Protein AF-A0A534BWV6-F1 (afdb_monomer_lite)

pLDDT: mean 85.43, std 15.62, range [27.47, 97.81]

Sequence (241 aa):
MRKRNANTQWVAGQLARIAGCRPREVGYAGLKDRRAIAVQWFSVPQPRAPVAWSAVREADFEVLEAHPHTRKLPRGALAGNRFTVRLGTRRGEGARLAADLEARLADVARRGVPNYFGPQRFGLDGANLARASEGLRRLGPRERGFVLSAARSALFNAVLAARVGEGSWEHLEPGDLAILDGRGSFFPVDRAVDETLSDRCRRLEVHPTGPMWGKGTPATGQCSSAFTSRAAALRPRCCGS

Secondary structure (DSSP, 8-state):
-EEES--HHHHHHHHHHHHTS-GGG-B-S----SSSEEE---B-PPPSS---GGG-B-SSEE-------SS---TT--S-----------TT-HHHHHHHHHHHHHHHHHH----PPPGGGG-GGGHHHHGGGG-GGGS-HHHHHHHHHHHHHHHHHHHHHHHHHHT-TTS--TT-EEEETTT--EEE--S---HHHHHHHHTTSEEE------SS--SSSS--HHHHHHHHHT--TT---

Radius of gyration: 22.35 Å; chains: 1; bounding box: 50×38×59 Å

Structure (mmCIF, N/CA/C/O backbone):
data_AF-A0A534BWV6-F1
#
_entry.id   AF-A0A534BWV6-F1
#
loop_
_atom_site.group_PDB
_atom_site.id
_atom_site.type_symbol
_atom_site.label_atom_id
_atom_site.label_alt_id
_atom_site.label_comp_id
_atom_site.label_asym_id
_atom_site.label_entity_id
_atom_site.label_seq_id
_atom_site.pdbx_PDB_ins_code
_atom_site.Cartn_x
_atom_site.Cartn_y
_atom_site.Cartn_z
_atom_site.occupancy
_atom_site.B_iso_or_equiv
_atom_site.auth_seq_id
_atom_site.auth_comp_id
_atom_site.auth_asym_id
_atom_site.auth_atom_id
_atom_site.pdbx_PDB_model_num
ATOM 1 N N . MET A 1 1 ? 3.213 2.542 -17.344 1.00 94.56 1 MET A N 1
ATOM 2 C CA . MET A 1 1 ? 3.548 1.218 -17.933 1.00 94.56 1 MET A CA 1
ATOM 3 C C . MET A 1 1 ? 2.589 0.153 -17.407 1.00 94.56 1 MET A C 1
ATOM 5 O O . MET A 1 1 ? 2.299 0.170 -16.214 1.00 94.56 1 MET A O 1
ATOM 9 N N . ARG A 1 2 ? 2.110 -0.767 -18.252 1.00 97.44 2 ARG A N 1
ATOM 10 C CA . ARG A 1 2 ? 1.275 -1.919 -17.867 1.00 97.44 2 ARG A CA 1
ATOM 11 C C . ARG A 1 2 ? 2.097 -3.204 -17.953 1.00 97.44 2 ARG A C 1
ATOM 13 O O . ARG A 1 2 ? 2.823 -3.393 -18.917 1.00 97.44 2 ARG A O 1
ATOM 20 N N . LYS A 1 3 ? 1.971 -4.090 -16.966 1.00 96.94 3 LYS A N 1
ATOM 21 C CA . LYS A 1 3 ? 2.532 -5.449 -16.992 1.00 96.94 3 LYS A CA 1
ATOM 22 C C . LYS A 1 3 ? 1.451 -6.497 -16.741 1.00 96.94 3 LYS A C 1
ATOM 24 O O . LYS A 1 3 ? 0.498 -6.231 -16.005 1.00 96.94 3 LYS A O 1
ATOM 29 N N . ARG A 1 4 ? 1.650 -7.699 -17.272 1.00 96.31 4 ARG A N 1
ATOM 30 C CA . ARG A 1 4 ? 0.823 -8.892 -17.064 1.00 96.31 4 ARG A CA 1
ATOM 31 C C . ARG A 1 4 ? 1.743 -10.067 -16.753 1.00 96.31 4 ARG A C 1
ATOM 33 O O . ARG A 1 4 ? 2.767 -10.211 -17.395 1.00 96.31 4 ARG A O 1
ATOM 40 N N . ASN A 1 5 ? 1.417 -10.872 -15.741 1.00 93.94 5 ASN A N 1
ATOM 41 C CA . ASN A 1 5 ? 2.150 -12.105 -15.392 1.00 93.94 5 ASN A CA 1
ATOM 42 C C . ASN A 1 5 ? 3.670 -11.964 -15.126 1.00 93.94 5 ASN A C 1
ATOM 44 O O . ASN A 1 5 ? 4.360 -12.964 -14.927 1.00 93.94 5 ASN A O 1
ATOM 48 N N . ALA A 1 6 ? 4.184 -10.737 -15.013 1.00 94.62 6 ALA A N 1
ATOM 49 C CA . ALA A 1 6 ? 5.603 -10.441 -14.851 1.00 94.62 6 ALA A CA 1
ATOM 50 C C . ALA A 1 6 ? 5.946 -9.851 -13.478 1.00 94.62 6 ALA A C 1
ATOM 52 O O . ALA A 1 6 ? 5.157 -9.133 -12.863 1.00 94.62 6 ALA A O 1
ATOM 53 N N . ASN A 1 7 ? 7.165 -10.105 -13.004 1.00 94.62 7 ASN A N 1
ATOM 54 C CA . ASN A 1 7 ? 7.703 -9.478 -11.796 1.00 94.62 7 ASN A CA 1
ATOM 55 C C . ASN A 1 7 ? 8.165 -8.041 -12.088 1.00 94.62 7 ASN A C 1
ATOM 57 O O . ASN A 1 7 ? 8.850 -7.807 -13.080 1.00 94.62 7 ASN A O 1
ATOM 61 N N . THR A 1 8 ? 7.893 -7.087 -11.189 1.00 95.00 8 THR A N 1
ATOM 62 C CA . THR A 1 8 ? 8.325 -5.681 -11.347 1.00 95.00 8 THR A CA 1
ATOM 63 C C . THR A 1 8 ? 9.838 -5.542 -11.561 1.00 95.00 8 THR A C 1
ATOM 65 O O . THR A 1 8 ? 10.275 -4.759 -12.398 1.00 95.00 8 THR A O 1
ATOM 68 N N . GLN A 1 9 ? 10.645 -6.323 -10.835 1.00 95.56 9 GLN A N 1
ATOM 69 C CA . GLN A 1 9 ? 12.106 -6.345 -10.986 1.00 95.56 9 GLN A CA 1
ATOM 70 C C . GLN A 1 9 ? 12.557 -6.838 -12.362 1.00 95.56 9 GLN A C 1
ATOM 72 O O . GLN A 1 9 ? 13.502 -6.295 -12.925 1.00 95.56 9 GLN A O 1
ATOM 77 N N . TRP A 1 10 ? 11.877 -7.851 -12.901 1.00 96.31 10 TRP A N 1
ATOM 78 C CA . TRP A 1 10 ? 12.189 -8.374 -14.225 1.00 96.31 10 TRP A CA 1
ATOM 79 C C . TRP A 1 10 ? 11.898 -7.323 -15.296 1.00 96.31 10 TRP A C 1
ATOM 81 O O . TRP A 1 10 ? 12.773 -7.051 -16.114 1.00 96.31 10 TRP A O 1
ATOM 91 N N . VAL A 1 11 ? 10.739 -6.652 -15.221 1.00 96.88 11 VAL A N 1
ATOM 92 C CA . VAL A 1 11 ? 10.399 -5.569 -16.159 1.00 96.88 11 VAL A CA 1
ATOM 93 C C . VAL A 1 11 ? 11.396 -4.411 -16.056 1.00 96.88 11 VAL A C 1
ATOM 95 O O . VAL A 1 11 ? 11.849 -3.908 -17.078 1.00 96.88 11 VAL A O 1
ATOM 98 N N . ALA A 1 12 ? 11.830 -4.042 -14.844 1.00 97.25 12 ALA A N 1
ATOM 99 C CA . ALA A 1 12 ? 12.886 -3.041 -14.665 1.00 97.25 12 ALA A CA 1
ATOM 100 C C . ALA A 1 12 ? 14.186 -3.423 -15.398 1.00 97.25 12 ALA A C 1
ATOM 102 O O . ALA A 1 12 ? 14.835 -2.561 -15.981 1.00 97.25 12 ALA A O 1
ATOM 103 N N . GLY A 1 13 ? 14.552 -4.709 -15.400 1.00 97.31 13 GLY A N 1
ATOM 104 C CA . GLY A 1 13 ? 15.695 -5.217 -16.160 1.00 97.31 13 GLY A CA 1
ATOM 105 C C . GLY A 1 13 ? 15.511 -5.123 -17.678 1.00 97.31 13 GLY A C 1
ATOM 106 O O . GLY A 1 13 ? 16.467 -4.802 -18.378 1.00 97.31 13 GLY A O 1
ATOM 107 N N . GLN A 1 14 ? 14.293 -5.344 -18.187 1.00 97.19 14 GLN A N 1
ATOM 108 C CA . GLN A 1 14 ? 13.985 -5.168 -19.613 1.00 97.19 14 GLN A CA 1
ATOM 109 C C . GLN A 1 14 ? 14.119 -3.697 -20.029 1.00 97.19 14 GLN A C 1
ATOM 111 O O . GLN A 1 14 ? 14.823 -3.393 -20.987 1.00 97.19 14 GLN A O 1
ATOM 116 N N . LEU A 1 15 ? 13.529 -2.779 -19.254 1.00 96.75 15 LEU A N 1
ATOM 117 C CA . LEU A 1 15 ? 13.639 -1.335 -19.493 1.00 96.75 15 LEU A CA 1
ATOM 118 C C . LEU A 1 15 ? 15.092 -0.852 -19.436 1.00 96.75 15 LEU A C 1
ATOM 120 O O . LEU A 1 15 ? 15.502 -0.036 -20.256 1.00 96.75 15 LEU A O 1
ATOM 124 N N . ALA A 1 16 ? 15.879 -1.379 -18.494 1.00 97.12 16 ALA A N 1
ATOM 125 C CA . ALA A 1 16 ? 17.297 -1.060 -18.384 1.00 97.12 16 ALA A CA 1
ATOM 126 C C . ALA A 1 16 ? 18.076 -1.483 -19.636 1.00 97.12 16 ALA A C 1
ATOM 128 O O . ALA A 1 16 ? 18.910 -0.723 -20.120 1.00 97.12 16 ALA A O 1
ATOM 129 N N . ARG A 1 17 ? 17.765 -2.661 -20.197 1.00 96.12 17 ARG A N 1
ATOM 130 C CA . ARG A 1 17 ? 18.376 -3.133 -21.445 1.00 96.12 17 ARG A CA 1
ATOM 131 C C . ARG A 1 17 ? 18.030 -2.227 -22.623 1.00 96.12 17 ARG A C 1
ATOM 133 O O . ARG A 1 17 ? 18.937 -1.835 -23.343 1.00 96.12 17 ARG A O 1
ATOM 140 N N . ILE A 1 18 ? 16.754 -1.863 -22.774 1.00 95.44 18 ILE A N 1
ATOM 141 C CA . ILE A 1 18 ? 16.288 -0.953 -23.835 1.00 95.44 18 ILE A CA 1
ATOM 142 C C . ILE A 1 18 ? 16.997 0.406 -23.734 1.00 95.44 18 ILE A C 1
ATOM 144 O O . ILE A 1 18 ? 17.420 0.963 -24.740 1.00 95.44 18 ILE A O 1
ATOM 148 N N . ALA A 1 19 ? 17.175 0.924 -22.517 1.00 95.25 19 ALA A N 1
ATOM 149 C CA . ALA A 1 19 ? 17.842 2.203 -22.275 1.00 95.25 19 ALA A CA 1
ATOM 150 C C . ALA A 1 19 ? 19.380 2.143 -22.273 1.00 95.25 19 ALA A C 1
ATOM 152 O O . ALA A 1 19 ? 20.023 3.189 -22.172 1.00 95.25 19 ALA A O 1
ATOM 153 N N . GLY A 1 20 ? 19.982 0.951 -22.325 1.00 95.88 20 GLY A N 1
ATOM 154 C CA . GLY A 1 20 ? 21.430 0.778 -22.203 1.00 95.88 20 GLY A CA 1
ATOM 155 C C . GLY A 1 20 ? 21.998 1.181 -20.833 1.00 95.88 20 GLY A C 1
ATOM 156 O O . GLY A 1 20 ? 23.119 1.680 -20.760 1.00 95.88 20 GLY A O 1
ATOM 157 N N . CYS A 1 21 ? 21.242 0.997 -19.744 1.00 96.19 21 CYS A N 1
ATOM 158 C CA . CYS A 1 21 ? 21.660 1.335 -18.377 1.00 96.19 21 CYS A CA 1
ATOM 159 C C . CYS A 1 21 ? 21.633 0.121 -17.432 1.00 96.19 21 CYS A C 1
ATOM 161 O O . CYS A 1 21 ? 21.211 -0.981 -17.793 1.00 96.19 21 CYS A O 1
ATOM 163 N N . ARG A 1 22 ? 22.106 0.285 -16.189 1.00 96.56 22 ARG A N 1
ATOM 164 C CA . ARG A 1 22 ? 22.102 -0.799 -15.194 1.00 96.56 22 ARG A CA 1
ATOM 165 C C . ARG A 1 22 ? 20.710 -0.929 -14.556 1.00 96.56 22 ARG A C 1
ATOM 167 O O . ARG A 1 22 ? 20.114 0.085 -14.195 1.00 96.56 22 ARG A O 1
ATOM 174 N N . PRO A 1 23 ? 20.221 -2.147 -14.237 1.00 94.94 23 PRO A N 1
ATOM 175 C CA . PRO A 1 23 ? 18.900 -2.341 -13.614 1.00 94.94 23 PRO A CA 1
ATOM 176 C C . PRO A 1 23 ? 18.668 -1.555 -12.317 1.00 94.94 23 PRO A C 1
ATOM 178 O O . PRO A 1 23 ? 17.546 -1.166 -12.008 1.00 94.94 23 PRO A O 1
ATOM 181 N N . ARG A 1 24 ? 19.734 -1.291 -11.551 1.00 94.94 24 ARG A N 1
ATOM 182 C CA . ARG A 1 24 ? 19.671 -0.488 -10.319 1.00 94.94 24 ARG A CA 1
ATOM 183 C C . ARG A 1 24 ? 19.346 0.984 -10.566 1.00 94.94 24 ARG A C 1
ATOM 185 O O . ARG A 1 24 ? 18.944 1.667 -9.628 1.00 94.94 24 ARG A O 1
ATOM 192 N N . GLU A 1 25 ? 19.565 1.488 -11.776 1.00 96.62 25 GLU A N 1
ATOM 193 C CA . GLU A 1 25 ? 19.299 2.875 -12.164 1.00 96.62 25 GLU A CA 1
ATOM 194 C C . GLU A 1 25 ? 17.819 3.092 -12.485 1.00 96.62 25 GLU A C 1
ATOM 196 O O . GLU A 1 25 ? 17.312 4.193 -12.286 1.00 96.62 25 GLU A O 1
ATOM 201 N N . VAL A 1 26 ? 17.098 2.024 -12.837 1.00 97.81 26 VAL A N 1
ATOM 202 C CA . VAL A 1 26 ? 15.648 2.053 -13.022 1.00 97.81 26 VAL A CA 1
ATOM 203 C C . VAL A 1 26 ? 14.943 2.149 -11.664 1.00 97.81 26 VAL A C 1
ATOM 205 O O . VAL A 1 26 ? 15.031 1.257 -10.817 1.00 97.81 26 VAL A O 1
ATOM 208 N N . GLY A 1 27 ? 14.250 3.262 -11.433 1.00 97.44 27 GLY A N 1
ATOM 209 C CA . GLY A 1 27 ? 13.482 3.525 -10.212 1.00 97.44 27 GLY A CA 1
ATOM 210 C C . GLY A 1 27 ? 12.016 3.108 -10.333 1.00 97.44 27 GLY A C 1
ATOM 211 O O . GLY A 1 27 ? 11.436 3.186 -11.412 1.00 97.44 27 GLY A O 1
ATOM 212 N N . TYR A 1 28 ? 11.419 2.656 -9.228 1.0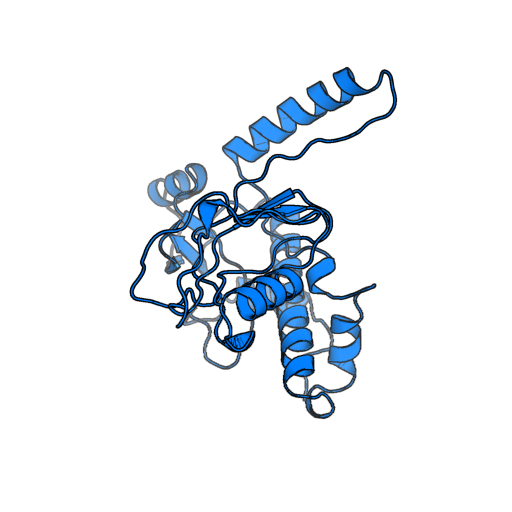0 97.19 28 TYR A N 1
ATOM 213 C CA . TYR A 1 28 ? 9.991 2.335 -9.120 1.00 97.19 28 TYR A CA 1
ATOM 214 C C . TYR A 1 28 ? 9.539 2.322 -7.655 1.00 97.19 28 TYR A C 1
ATOM 216 O O . TYR A 1 28 ? 10.236 1.796 -6.780 1.00 97.19 28 TYR A O 1
ATOM 224 N N . ALA A 1 29 ? 8.338 2.849 -7.401 1.00 95.00 29 ALA A N 1
ATOM 225 C CA . ALA A 1 29 ? 7.841 3.116 -6.051 1.00 95.00 29 ALA A CA 1
ATOM 226 C C . ALA A 1 29 ? 7.581 1.857 -5.213 1.00 95.00 29 ALA A C 1
ATOM 228 O O . ALA A 1 29 ? 7.816 1.844 -4.009 1.00 95.00 29 ALA A O 1
ATOM 229 N N . GLY A 1 30 ? 7.158 0.758 -5.833 1.00 91.00 30 GLY A N 1
ATOM 230 C CA . GLY A 1 30 ? 6.868 -0.478 -5.114 1.00 91.00 30 GLY A CA 1
ATOM 231 C C . GLY A 1 30 ? 6.817 -1.688 -6.028 1.00 91.00 30 GLY A C 1
ATOM 232 O O . GLY A 1 30 ? 6.786 -1.561 -7.254 1.00 91.00 30 GLY A O 1
ATOM 233 N N . LEU A 1 31 ? 6.821 -2.867 -5.414 1.00 91.62 31 LEU A N 1
ATOM 234 C CA . LEU A 1 31 ? 6.549 -4.115 -6.114 1.00 91.62 31 LEU A CA 1
ATOM 235 C C . LEU A 1 31 ? 5.049 -4.220 -6.417 1.00 91.62 31 LEU A C 1
ATOM 237 O O . LEU A 1 31 ? 4.216 -3.600 -5.753 1.00 91.62 31 LEU A O 1
ATOM 241 N N . LYS A 1 32 ? 4.727 -4.982 -7.456 1.00 92.81 32 LYS A N 1
ATOM 242 C CA . LYS A 1 32 ? 3.364 -5.324 -7.857 1.00 92.81 32 LYS A CA 1
ATOM 243 C C . LYS A 1 32 ? 3.284 -6.823 -8.085 1.00 92.81 32 LYS A C 1
ATOM 245 O O . LYS A 1 32 ? 4.262 -7.423 -8.540 1.00 92.81 32 LYS A O 1
ATOM 250 N N . ASP A 1 33 ? 2.121 -7.400 -7.814 1.00 90.25 33 ASP A N 1
ATOM 251 C CA . ASP A 1 33 ? 1.910 -8.843 -7.896 1.00 90.25 33 ASP A CA 1
ATOM 252 C C . ASP A 1 33 ? 2.241 -9.382 -9.274 1.00 90.25 33 ASP A C 1
ATOM 254 O O . ASP A 1 33 ? 1.852 -8.804 -10.291 1.00 90.25 33 ASP A O 1
ATOM 258 N N . ARG A 1 34 ? 2.964 -10.503 -9.318 1.00 91.38 34 ARG A N 1
ATOM 259 C CA . ARG A 1 34 ? 3.287 -11.177 -10.577 1.00 91.38 34 ARG A CA 1
ATOM 260 C C . ARG A 1 34 ? 2.009 -11.569 -11.312 1.00 91.38 34 ARG A C 1
ATOM 262 O O . ARG A 1 34 ? 1.853 -11.227 -12.476 1.00 91.38 34 ARG A O 1
ATOM 269 N N . ARG A 1 35 ? 1.097 -12.246 -10.610 1.00 92.31 35 ARG A N 1
ATOM 270 C CA . ARG A 1 35 ? -0.171 -12.781 -11.129 1.00 92.31 35 ARG A CA 1
ATOM 271 C C . ARG A 1 35 ? -1.281 -11.725 -11.102 1.00 92.31 35 ARG A C 1
ATOM 273 O O . ARG A 1 35 ? -2.295 -11.901 -10.441 1.00 92.31 35 ARG A O 1
ATOM 280 N N . ALA A 1 36 ? -1.055 -10.610 -11.786 1.00 93.31 36 ALA A N 1
ATOM 281 C CA . ALA A 1 36 ? -2.029 -9.536 -11.942 1.00 93.31 36 ALA A CA 1
ATOM 282 C C . ALA A 1 36 ? -1.735 -8.719 -13.205 1.00 93.31 36 ALA A C 1
ATOM 284 O O . ALA A 1 36 ? -0.608 -8.719 -13.717 1.00 93.31 36 ALA A O 1
ATOM 285 N N . ILE A 1 37 ? -2.741 -7.976 -13.668 1.00 96.12 37 ILE A N 1
ATOM 286 C CA . ILE A 1 37 ? -2.519 -6.830 -14.549 1.00 96.12 37 ILE A CA 1
ATOM 287 C C . ILE A 1 37 ? -2.216 -5.644 -13.640 1.00 96.12 37 ILE A C 1
ATOM 289 O O . ILE A 1 37 ? -3.057 -5.250 -12.837 1.00 96.12 37 ILE A O 1
ATOM 293 N N . ALA A 1 38 ? -1.014 -5.086 -13.746 1.00 96.44 38 ALA A N 1
ATOM 294 C CA . ALA A 1 38 ? -0.601 -3.958 -12.924 1.00 96.44 38 ALA A CA 1
ATOM 295 C C . ALA A 1 38 ? -0.151 -2.797 -13.803 1.00 96.44 38 ALA A C 1
ATOM 297 O O . ALA A 1 38 ? 0.680 -2.974 -14.695 1.00 96.44 38 ALA A O 1
ATOM 298 N N . VAL A 1 39 ? -0.669 -1.606 -13.513 1.00 97.12 39 VAL A N 1
ATOM 299 C CA . VAL A 1 39 ? -0.178 -0.351 -14.081 1.00 97.12 39 VAL A CA 1
ATOM 300 C C . VAL A 1 39 ? 0.668 0.343 -13.024 1.00 97.12 39 VAL A C 1
ATOM 302 O O . VAL A 1 39 ? 0.243 0.505 -11.882 1.00 97.12 39 VAL A O 1
ATOM 305 N N . GLN A 1 40 ? 1.896 0.702 -13.381 1.00 96.38 40 GLN A N 1
ATOM 306 C CA . GLN A 1 40 ? 2.788 1.432 -12.490 1.00 96.38 40 GLN A CA 1
ATOM 307 C C . GLN A 1 40 ? 3.767 2.313 -13.269 1.00 96.38 40 GLN A C 1
ATOM 309 O O . GLN A 1 40 ? 4.015 2.112 -14.465 1.00 96.38 40 GLN A O 1
ATOM 314 N N . TRP A 1 41 ? 4.353 3.263 -12.547 1.00 96.94 41 TRP A N 1
ATOM 315 C CA . TRP A 1 41 ? 5.438 4.105 -13.026 1.00 96.94 41 TRP A CA 1
ATOM 316 C C . TRP A 1 41 ? 6.799 3.441 -12.839 1.00 96.94 41 TRP A C 1
ATOM 318 O O . TRP A 1 41 ? 7.046 2.730 -11.856 1.00 96.94 41 TRP A O 1
ATOM 328 N N . PHE A 1 42 ? 7.676 3.727 -13.793 1.00 97.56 42 PHE A N 1
ATOM 329 C CA . PHE A 1 42 ? 9.109 3.503 -13.717 1.00 97.56 42 PHE A CA 1
ATOM 330 C C . PHE A 1 42 ? 9.799 4.805 -14.107 1.00 97.56 42 PHE A C 1
ATOM 332 O O . PHE A 1 42 ? 9.290 5.558 -14.931 1.00 97.56 42 PHE A O 1
ATOM 339 N N . SER A 1 43 ? 10.963 5.046 -13.523 1.00 97.75 43 SER A N 1
ATOM 340 C CA . SER A 1 43 ? 11.895 6.075 -13.983 1.00 97.75 43 SER A CA 1
ATOM 341 C C . SER A 1 43 ? 13.109 5.376 -14.566 1.00 97.75 43 SER A C 1
ATOM 343 O O . SER A 1 43 ? 13.612 4.431 -13.955 1.00 97.75 43 SER A O 1
ATOM 345 N N . VAL A 1 44 ? 13.566 5.827 -15.723 1.00 96.94 44 VAL A N 1
ATOM 346 C CA . VAL A 1 44 ? 14.736 5.295 -16.421 1.00 96.94 44 VAL A CA 1
ATOM 347 C C . VAL A 1 44 ? 15.645 6.489 -16.726 1.00 96.94 44 VAL A C 1
ATOM 349 O O . VAL A 1 44 ? 15.115 7.546 -17.072 1.00 96.94 44 VAL A O 1
ATOM 352 N N . PRO A 1 45 ? 16.976 6.379 -16.563 1.00 96.00 45 PRO A N 1
ATOM 353 C CA . PRO A 1 45 ? 17.893 7.425 -17.007 1.00 96.00 45 PRO A CA 1
ATOM 354 C C . PRO A 1 45 ? 17.687 7.754 -18.484 1.00 96.00 45 PRO A C 1
ATOM 356 O O . PRO A 1 45 ? 17.319 6.870 -19.260 1.00 96.00 45 PRO A O 1
ATOM 359 N N . GLN A 1 46 ? 17.961 9.001 -18.873 1.00 93.88 46 GLN A N 1
ATOM 360 C CA . GLN A 1 46 ? 17.901 9.394 -20.276 1.00 93.88 46 GLN A CA 1
ATOM 361 C C . GLN A 1 46 ? 18.876 8.531 -21.097 1.00 93.88 46 GLN A C 1
ATOM 363 O O . GLN A 1 46 ? 20.081 8.563 -20.827 1.00 93.88 46 GLN A O 1
ATOM 368 N N . PRO A 1 47 ? 18.378 7.735 -22.062 1.00 91.94 47 PRO A N 1
ATOM 369 C CA . PRO A 1 47 ? 19.234 6.883 -22.876 1.00 91.94 47 PRO A CA 1
ATOM 370 C C . PRO A 1 47 ? 20.173 7.716 -23.758 1.00 91.94 47 PRO A C 1
ATOM 372 O O . PRO A 1 47 ? 19.831 8.828 -24.161 1.00 91.94 47 PRO A O 1
ATOM 375 N N . ARG A 1 48 ? 21.347 7.166 -24.094 1.00 88.94 48 ARG A N 1
ATOM 376 C CA . ARG A 1 48 ? 22.297 7.822 -25.016 1.00 88.94 48 ARG A CA 1
ATOM 377 C C . ARG A 1 48 ? 21.786 7.855 -26.458 1.00 88.94 48 ARG A C 1
ATOM 379 O O . ARG A 1 48 ? 22.029 8.826 -27.161 1.00 88.94 48 ARG A O 1
ATOM 386 N N . ALA A 1 49 ? 21.097 6.797 -26.883 1.00 89.75 49 ALA A N 1
ATOM 387 C CA . ALA A 1 49 ? 20.427 6.720 -28.176 1.00 89.75 49 ALA A CA 1
ATOM 388 C C . ALA A 1 49 ? 18.921 6.979 -27.992 1.00 89.75 49 ALA A C 1
ATOM 390 O O . ALA A 1 49 ? 18.362 6.493 -27.007 1.00 89.75 49 ALA A O 1
ATOM 391 N N . PRO A 1 50 ? 18.245 7.704 -28.901 1.00 90.00 50 PRO A N 1
ATOM 392 C CA . PRO A 1 50 ? 16.806 7.930 -28.801 1.00 90.00 50 PRO A CA 1
ATOM 393 C C . PRO A 1 50 ? 16.018 6.616 -28.707 1.00 90.00 50 PRO A C 1
ATOM 395 O O . PRO A 1 50 ? 16.199 5.711 -29.517 1.00 90.00 50 PRO A O 1
ATOM 398 N N . VAL A 1 51 ? 15.117 6.529 -27.726 1.00 93.19 51 VAL A N 1
ATOM 399 C CA . VAL A 1 51 ? 14.191 5.401 -27.557 1.00 93.19 51 VAL A CA 1
ATOM 400 C C . VAL A 1 51 ? 12.770 5.916 -27.736 1.00 93.19 51 VAL A C 1
ATOM 402 O O . VAL A 1 51 ? 12.318 6.781 -26.985 1.00 93.19 51 VAL A O 1
ATOM 405 N N . ALA A 1 52 ? 12.042 5.352 -28.698 1.00 94.12 52 ALA A N 1
ATOM 406 C CA . ALA A 1 52 ? 10.618 5.608 -28.875 1.00 94.12 52 ALA A CA 1
ATOM 407 C C . ALA A 1 52 ? 9.809 4.849 -27.808 1.00 94.12 52 ALA A C 1
ATOM 409 O O . ALA A 1 52 ? 9.235 3.796 -28.072 1.00 94.12 52 ALA A O 1
ATOM 410 N N . TRP A 1 53 ? 9.786 5.366 -26.574 1.00 94.81 53 TRP A N 1
ATOM 411 C CA . TRP A 1 53 ? 9.150 4.693 -25.433 1.00 94.81 53 TRP A CA 1
ATOM 412 C C . TRP A 1 53 ? 7.684 4.330 -25.679 1.00 94.81 53 TRP A C 1
ATOM 414 O O . TRP A 1 53 ? 7.263 3.256 -25.269 1.00 94.81 53 TRP A O 1
ATOM 424 N N . SER A 1 54 ? 6.922 5.175 -26.375 1.00 90.50 54 SER A N 1
ATOM 425 C CA . SER A 1 54 ? 5.517 4.916 -26.726 1.00 90.50 54 SER A CA 1
ATOM 426 C C . SER A 1 54 ? 5.317 3.700 -27.640 1.00 90.50 54 SER A C 1
ATOM 428 O O . SER A 1 54 ? 4.222 3.148 -27.675 1.00 90.50 54 SER A O 1
ATOM 430 N N . ALA A 1 55 ? 6.359 3.261 -28.351 1.00 93.75 55 ALA A N 1
ATOM 431 C CA . ALA A 1 55 ? 6.328 2.079 -29.208 1.00 93.75 55 ALA A CA 1
ATOM 432 C C . ALA A 1 55 ? 6.763 0.792 -28.481 1.00 93.75 55 ALA A C 1
ATOM 434 O O . ALA A 1 55 ? 6.672 -0.294 -29.050 1.00 93.75 55 ALA A O 1
ATOM 435 N N . VAL A 1 56 ? 7.236 0.879 -27.230 1.00 95.94 56 VAL A N 1
ATOM 436 C CA . VAL A 1 56 ? 7.722 -0.288 -26.482 1.00 95.94 56 VAL A CA 1
ATOM 437 C C . VAL A 1 56 ? 6.548 -1.163 -26.046 1.00 95.94 56 VAL A C 1
ATOM 439 O O . VAL A 1 56 ? 5.814 -0.843 -25.101 1.00 95.94 56 VAL A O 1
ATOM 442 N N . ARG A 1 57 ? 6.416 -2.308 -26.719 1.00 96.44 57 ARG A N 1
ATOM 443 C CA . ARG A 1 57 ? 5.386 -3.315 -26.474 1.00 96.44 57 ARG A CA 1
ATOM 444 C C . ARG A 1 57 ? 5.987 -4.713 -26.574 1.00 96.44 57 ARG A C 1
ATOM 446 O O . ARG A 1 57 ? 6.500 -5.094 -27.616 1.00 96.44 57 ARG A O 1
ATOM 453 N N . GLU A 1 58 ? 5.896 -5.462 -25.488 1.00 94.62 58 GLU A N 1
ATOM 454 C CA . GLU A 1 58 ? 6.379 -6.835 -25.350 1.00 94.62 58 GLU A CA 1
ATOM 455 C C . GLU A 1 58 ? 5.220 -7.743 -24.915 1.00 94.62 58 GLU A C 1
ATOM 457 O O . GLU A 1 58 ? 4.165 -7.265 -24.488 1.00 94.62 58 GLU A O 1
ATOM 462 N N . ALA A 1 59 ? 5.412 -9.064 -24.961 1.00 93.31 59 ALA A N 1
ATOM 463 C CA . ALA A 1 59 ? 4.366 -10.028 -24.596 1.00 93.31 59 ALA A CA 1
ATOM 464 C C . ALA A 1 59 ? 3.804 -9.816 -23.171 1.00 93.31 59 ALA A C 1
ATOM 466 O O . ALA A 1 59 ? 2.597 -9.917 -22.940 1.00 93.31 59 ALA A O 1
ATOM 467 N N . ASP A 1 60 ? 4.677 -9.478 -22.217 1.00 96.25 60 ASP A N 1
ATOM 468 C CA . ASP A 1 60 ? 4.328 -9.374 -20.795 1.00 96.2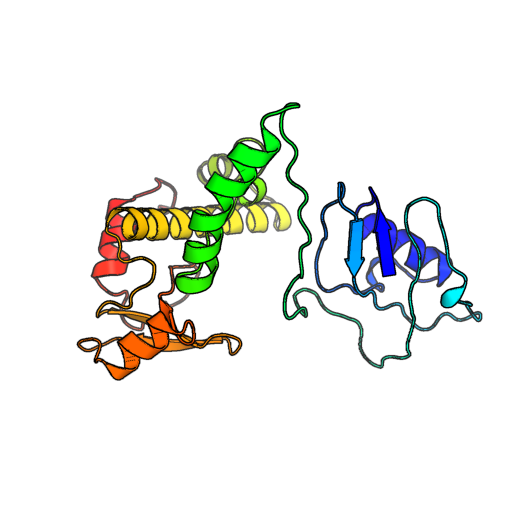5 60 ASP A CA 1
ATOM 469 C C . ASP A 1 60 ? 4.183 -7.931 -20.285 1.00 96.25 60 ASP A C 1
ATOM 471 O O . ASP A 1 60 ? 3.755 -7.710 -19.142 1.00 96.25 60 ASP A O 1
ATOM 475 N N . PHE A 1 61 ? 4.553 -6.922 -21.079 1.00 97.19 61 PHE A N 1
ATOM 476 C CA . PHE A 1 61 ? 4.448 -5.522 -20.671 1.00 97.19 61 PHE A CA 1
ATOM 477 C C . PHE A 1 61 ? 4.381 -4.547 -21.846 1.00 97.19 61 PHE A C 1
ATOM 479 O O . PHE A 1 61 ? 4.859 -4.811 -22.939 1.00 97.19 61 PHE A O 1
ATOM 486 N N . GLU A 1 62 ? 3.834 -3.367 -21.582 1.00 97.62 62 GLU A N 1
ATOM 487 C CA . GLU A 1 62 ? 3.762 -2.269 -22.539 1.00 97.62 62 GLU A CA 1
ATOM 488 C C 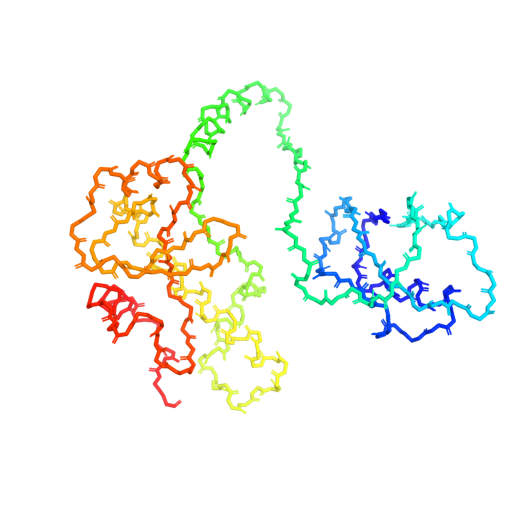. GLU A 1 62 ? 3.952 -0.921 -21.841 1.00 97.62 62 GLU A C 1
ATOM 490 O O . GLU A 1 62 ? 3.509 -0.696 -20.701 1.00 97.62 62 GLU A O 1
ATOM 495 N N . VAL A 1 63 ? 4.610 0.007 -22.525 1.00 97.75 63 VAL A N 1
ATOM 496 C CA . VAL A 1 63 ? 4.680 1.399 -22.091 1.00 97.75 63 VAL A CA 1
ATOM 497 C C . VAL A 1 63 ? 3.416 2.106 -22.573 1.00 97.75 63 VAL A C 1
ATOM 499 O O . VAL A 1 63 ? 3.151 2.189 -23.761 1.00 97.75 63 VAL A O 1
ATOM 502 N N . LEU A 1 64 ? 2.611 2.588 -21.622 1.00 97.38 64 LEU A N 1
ATOM 503 C CA . LEU A 1 64 ? 1.374 3.322 -21.923 1.00 97.38 64 LEU A CA 1
ATOM 504 C C . LEU A 1 64 ? 1.651 4.801 -22.210 1.00 97.38 64 LEU A C 1
ATOM 506 O O . LEU A 1 64 ? 0.992 5.411 -23.038 1.00 97.38 64 LEU A O 1
ATOM 510 N N . GLU A 1 65 ? 2.614 5.367 -21.485 1.00 96.25 65 GLU A N 1
ATOM 511 C CA . GLU A 1 65 ? 3.032 6.761 -21.568 1.00 96.25 65 GLU A CA 1
ATOM 512 C C . GLU A 1 65 ? 4.441 6.903 -20.980 1.00 96.25 65 GLU A C 1
ATOM 514 O O . GLU A 1 65 ? 4.868 6.079 -20.155 1.00 96.25 65 GLU A O 1
ATOM 519 N N . ALA A 1 66 ? 5.151 7.943 -21.413 1.00 95.81 66 ALA A N 1
ATOM 520 C CA . ALA A 1 66 ? 6.481 8.300 -20.944 1.00 95.81 66 ALA A CA 1
ATOM 521 C C . ALA A 1 66 ? 6.648 9.822 -20.992 1.00 95.81 66 ALA A C 1
ATOM 523 O O . ALA A 1 66 ? 6.365 10.440 -22.014 1.00 95.81 66 ALA A O 1
ATOM 524 N N . HIS A 1 67 ? 7.137 10.403 -19.896 1.00 95.12 67 HIS A N 1
ATOM 525 C CA . HIS A 1 67 ? 7.313 11.847 -19.739 1.00 95.12 67 HIS A CA 1
ATOM 526 C C . HIS A 1 67 ? 8.700 12.142 -19.158 1.00 95.12 67 HIS A C 1
ATOM 528 O O . HIS A 1 67 ? 9.175 11.364 -18.319 1.00 95.12 67 HIS A O 1
ATOM 534 N N . PRO A 1 68 ? 9.357 13.247 -19.550 1.00 94.25 68 PRO A N 1
ATOM 535 C CA . PRO A 1 68 ? 10.588 13.689 -18.908 1.00 94.25 68 PRO A CA 1
ATOM 536 C C . PRO A 1 68 ? 10.372 13.970 -17.418 1.00 94.25 68 PRO A C 1
ATOM 538 O O . PRO A 1 68 ? 9.384 14.585 -17.019 1.00 94.25 68 PRO A O 1
ATOM 541 N N . HIS A 1 69 ? 11.322 13.554 -16.582 1.00 95.38 69 HIS A N 1
ATOM 542 C CA . HIS A 1 69 ? 11.320 13.887 -15.163 1.00 95.38 69 HIS A CA 1
ATOM 543 C C . HIS A 1 69 ? 12.751 14.042 -14.643 1.00 95.38 69 HIS A C 1
ATOM 545 O O . HIS A 1 69 ? 13.658 13.326 -15.059 1.00 95.38 69 HIS A O 1
ATOM 551 N N . THR A 1 70 ? 12.955 14.977 -13.716 1.00 94.88 70 THR A N 1
ATOM 552 C CA . THR A 1 70 ? 14.276 15.335 -13.177 1.00 94.88 70 THR A CA 1
ATOM 553 C C . THR A 1 70 ? 14.749 14.412 -12.060 1.00 94.88 70 THR A C 1
ATOM 555 O O . THR A 1 70 ? 15.925 14.427 -11.705 1.00 94.88 70 THR A O 1
ATOM 558 N N . ARG A 1 71 ? 13.850 13.610 -11.475 1.00 94.81 71 ARG A N 1
ATOM 559 C CA . ARG A 1 71 ? 14.168 12.740 -10.341 1.00 94.81 71 ARG A CA 1
ATOM 560 C C . ARG A 1 71 ? 13.873 11.287 -10.662 1.00 94.81 71 ARG A C 1
ATOM 562 O O . ARG A 1 71 ? 12.835 10.933 -11.217 1.00 94.81 71 ARG A O 1
ATOM 569 N N . LYS A 1 72 ? 14.782 10.423 -10.219 1.00 96.25 72 LYS A N 1
ATOM 570 C CA . LYS A 1 72 ? 14.530 8.988 -10.138 1.00 96.25 72 LYS A CA 1
ATOM 571 C C . LYS A 1 72 ? 13.425 8.726 -9.116 1.00 96.25 72 LYS A C 1
ATOM 573 O O . LYS A 1 72 ? 13.478 9.254 -8.011 1.00 96.25 72 LYS A O 1
ATOM 578 N N . LEU A 1 73 ? 12.483 7.852 -9.456 1.00 96.81 73 LEU A N 1
ATOM 579 C CA . LEU A 1 73 ? 11.388 7.424 -8.591 1.00 96.81 73 LEU A CA 1
ATOM 580 C C . LEU A 1 73 ? 11.922 6.522 -7.457 1.00 96.81 73 LEU A C 1
ATOM 582 O O . LEU A 1 73 ? 12.361 5.394 -7.736 1.00 96.81 73 LEU A O 1
ATOM 586 N N . PRO A 1 74 ? 11.912 6.978 -6.187 1.00 94.62 74 PRO A N 1
ATOM 587 C CA . PRO A 1 74 ? 12.433 6.202 -5.070 1.00 94.62 74 PRO A CA 1
ATOM 588 C C . PRO A 1 74 ? 11.416 5.163 -4.584 1.00 94.62 74 PRO A C 1
ATOM 590 O O . PRO A 1 74 ? 10.239 5.184 -4.941 1.00 94.62 74 PRO A O 1
ATOM 593 N N . ARG A 1 75 ? 11.876 4.233 -3.741 1.00 92.12 75 ARG A N 1
ATOM 594 C CA . ARG A 1 75 ? 11.002 3.256 -3.073 1.00 92.12 75 ARG A CA 1
ATOM 595 C C . ARG A 1 75 ? 10.061 3.959 -2.105 1.00 92.12 75 ARG A C 1
ATOM 597 O O . ARG A 1 75 ? 10.477 4.891 -1.434 1.00 92.12 75 ARG A O 1
ATOM 604 N N . GLY A 1 76 ? 8.823 3.490 -2.014 1.00 87.06 76 GLY A N 1
ATOM 605 C CA . GLY A 1 76 ? 7.814 4.034 -1.108 1.00 87.06 76 GLY A CA 1
ATOM 606 C C . GLY A 1 76 ? 7.157 5.332 -1.582 1.00 87.06 76 GLY A C 1
ATOM 607 O O . GLY A 1 76 ? 6.153 5.716 -1.002 1.00 87.06 76 GLY A O 1
ATOM 608 N N . ALA A 1 77 ? 7.637 5.970 -2.658 1.00 90.44 77 ALA A N 1
ATOM 609 C CA . ALA A 1 77 ? 7.023 7.178 -3.217 1.00 90.44 77 ALA A CA 1
ATOM 610 C C . ALA A 1 77 ? 5.784 6.861 -4.073 1.00 90.44 77 ALA A C 1
ATOM 612 O O . ALA A 1 77 ? 5.761 7.084 -5.282 1.00 90.44 77 ALA A O 1
ATOM 613 N N . LEU A 1 78 ? 4.762 6.283 -3.444 1.00 89.88 78 LEU A N 1
ATOM 614 C CA . LEU A 1 78 ? 3.418 6.1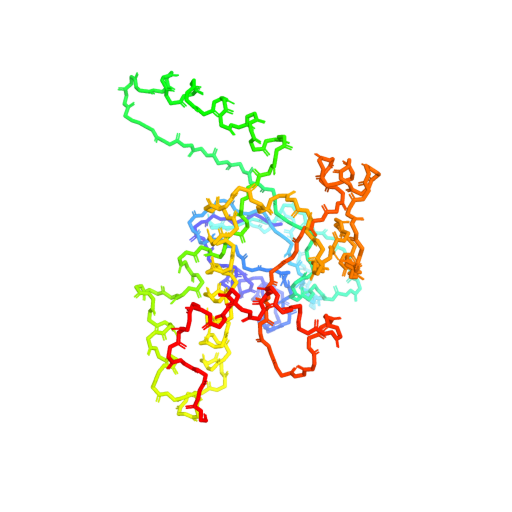45 -3.990 1.00 89.88 78 LEU A CA 1
ATOM 615 C C . LEU A 1 78 ? 2.406 6.612 -2.944 1.00 89.88 78 LEU A C 1
ATOM 617 O O . LEU A 1 78 ? 2.563 6.303 -1.769 1.00 89.88 78 LEU A O 1
ATOM 621 N N . ALA A 1 79 ? 1.352 7.298 -3.382 1.00 88.62 79 ALA A N 1
ATOM 622 C CA . ALA A 1 79 ? 0.229 7.626 -2.503 1.00 88.62 79 ALA A CA 1
ATOM 623 C C . ALA A 1 79 ? -0.588 6.373 -2.138 1.00 88.62 79 ALA A C 1
ATOM 625 O O . ALA A 1 79 ? -1.064 6.233 -1.021 1.00 88.62 79 ALA A O 1
ATOM 626 N N . GLY A 1 80 ? -0.730 5.432 -3.077 1.00 90.56 80 GLY A N 1
ATOM 627 C CA . GLY A 1 80 ? -1.512 4.217 -2.874 1.00 90.56 80 GLY A CA 1
ATOM 628 C C . GLY A 1 80 ? -1.643 3.386 -4.147 1.00 90.56 80 GLY A C 1
ATOM 629 O O . GLY A 1 80 ? -0.944 3.616 -5.136 1.00 90.56 80 GLY A O 1
ATOM 630 N N . ASN A 1 81 ? -2.539 2.400 -4.117 1.00 92.56 81 ASN A N 1
ATOM 631 C CA . ASN A 1 81 ? -2.865 1.564 -5.269 1.00 92.56 81 ASN A CA 1
ATOM 632 C C . ASN A 1 81 ? -4.382 1.511 -5.443 1.00 92.56 81 ASN A C 1
ATOM 634 O O . ASN A 1 81 ? -5.110 1.349 -4.468 1.00 92.56 81 ASN A O 1
ATOM 638 N N . ARG A 1 82 ? -4.843 1.601 -6.690 1.00 95.06 82 ARG A N 1
ATOM 639 C CA . ARG A 1 82 ? -6.237 1.342 -7.051 1.00 95.06 82 ARG A CA 1
ATOM 640 C C . ARG A 1 82 ? -6.358 -0.099 -7.527 1.00 95.06 82 ARG A C 1
ATOM 642 O O . ARG A 1 82 ? -5.596 -0.517 -8.398 1.00 95.06 82 ARG A O 1
ATOM 649 N N . PHE A 1 83 ? -7.320 -0.828 -6.975 1.00 94.69 83 PHE A N 1
ATOM 650 C CA . PHE A 1 83 ? -7.580 -2.217 -7.331 1.00 94.69 83 PHE A CA 1
ATOM 651 C C . PHE A 1 83 ? -8.934 -2.350 -8.022 1.00 94.69 83 PHE A C 1
ATOM 653 O O . PHE A 1 83 ? -9.916 -1.737 -7.614 1.00 94.69 83 PHE A O 1
ATOM 660 N N . THR A 1 84 ? -8.975 -3.198 -9.044 1.00 96.00 84 THR A N 1
ATOM 661 C CA . THR A 1 84 ? -10.209 -3.745 -9.608 1.00 96.00 84 THR A CA 1
ATOM 662 C C . THR A 1 84 ? -10.112 -5.252 -9.451 1.00 96.00 84 THR A C 1
ATOM 664 O O . THR A 1 84 ? -9.252 -5.887 -10.064 1.00 96.00 84 THR A O 1
ATOM 667 N N . VAL A 1 85 ? -10.945 -5.814 -8.580 1.00 93.19 85 VAL A N 1
ATOM 668 C CA . VAL A 1 85 ? -10.918 -7.236 -8.230 1.00 93.19 85 VAL A CA 1
ATOM 669 C C . VAL A 1 85 ? -12.157 -7.898 -8.809 1.00 93.19 85 VAL A C 1
ATOM 671 O O . VAL A 1 85 ? -13.270 -7.435 -8.587 1.00 93.19 85 VAL A O 1
ATOM 674 N N . ARG A 1 86 ? -11.962 -8.993 -9.547 1.00 92.50 86 ARG A N 1
ATOM 675 C CA . ARG A 1 86 ? -13.054 -9.851 -10.010 1.00 92.50 86 ARG A CA 1
ATOM 676 C C . ARG A 1 86 ? -13.071 -11.116 -9.168 1.00 92.50 86 ARG A C 1
ATOM 678 O O . ARG A 1 86 ? -12.118 -11.891 -9.219 1.00 92.50 86 ARG A O 1
ATOM 685 N N . LEU A 1 87 ? -14.151 -11.317 -8.424 1.00 91.81 87 LEU A N 1
ATOM 686 C CA . LEU A 1 87 ? -14.370 -12.525 -7.637 1.00 91.81 87 LEU A CA 1
ATOM 687 C C . LEU A 1 87 ? -15.036 -13.588 -8.518 1.00 91.81 87 LEU A C 1
ATOM 689 O O . LEU A 1 87 ? -15.993 -13.298 -9.233 1.00 91.81 87 LEU A O 1
ATOM 693 N N . GLY A 1 88 ? -14.484 -14.800 -8.513 1.00 89.50 88 GLY A N 1
ATOM 694 C CA . GLY A 1 88 ? -15.057 -15.953 -9.206 1.00 89.50 88 GLY A CA 1
ATOM 695 C C . GLY A 1 88 ? -15.889 -16.799 -8.249 1.00 89.50 88 GLY A C 1
ATOM 696 O O . GLY A 1 88 ? -15.526 -16.939 -7.085 1.00 89.50 88 GLY A O 1
ATOM 697 N N . THR A 1 89 ? -16.978 -17.379 -8.744 1.00 91.62 89 THR A N 1
ATOM 698 C CA . THR A 1 89 ? -17.817 -18.323 -7.996 1.00 91.62 89 THR A CA 1
ATOM 699 C C . THR A 1 89 ? -18.294 -19.456 -8.902 1.00 91.62 89 THR A C 1
ATOM 701 O O . THR A 1 89 ? -18.099 -19.402 -10.123 1.00 91.62 89 THR A O 1
ATOM 704 N N . ARG A 1 90 ? -18.889 -20.502 -8.320 1.00 92.31 90 ARG A N 1
ATOM 705 C CA . ARG A 1 90 ? -19.506 -21.587 -9.084 1.00 92.31 90 ARG A CA 1
ATOM 706 C C . ARG A 1 90 ? -20.692 -21.050 -9.886 1.00 92.31 90 ARG A C 1
ATOM 708 O O . ARG A 1 90 ? -21.338 -20.065 -9.525 1.00 92.31 90 ARG A O 1
ATOM 715 N N . ARG A 1 91 ? -20.985 -21.701 -11.012 1.00 91.44 91 ARG A N 1
ATOM 716 C CA . ARG A 1 91 ? -22.107 -21.309 -11.873 1.00 91.44 91 ARG A CA 1
ATOM 717 C C . ARG A 1 91 ? -23.413 -21.350 -11.071 1.00 91.44 91 ARG A C 1
ATOM 719 O O . ARG A 1 91 ? -23.685 -22.337 -10.403 1.00 91.44 91 ARG A O 1
ATOM 726 N N . GLY A 1 92 ? -24.209 -20.285 -11.162 1.00 91.38 92 GLY A N 1
ATOM 727 C CA . GLY A 1 92 ? -25.478 -20.148 -10.435 1.00 91.38 92 GLY A CA 1
ATOM 728 C C . GLY A 1 92 ? -25.366 -19.495 -9.052 1.00 91.38 92 GLY A C 1
ATOM 729 O O . GLY A 1 92 ? -26.365 -19.006 -8.544 1.00 91.38 92 GLY A O 1
ATOM 730 N N . GLU A 1 93 ? -24.167 -19.379 -8.472 1.00 93.69 93 GLU A N 1
ATOM 731 C CA . GLU A 1 93 ? -23.971 -18.779 -7.137 1.00 93.69 93 GLU A CA 1
ATOM 732 C C . GLU A 1 93 ? -23.670 -17.267 -7.183 1.00 93.69 93 GLU A C 1
ATOM 734 O O . GLU A 1 93 ? -23.560 -16.616 -6.145 1.00 93.69 93 GLU A O 1
ATOM 739 N N . GLY A 1 94 ? -23.549 -16.684 -8.382 1.00 92.38 94 GLY A N 1
ATOM 740 C CA . GLY A 1 94 ? -23.176 -15.278 -8.588 1.00 92.38 94 GLY A CA 1
ATOM 741 C C . GLY A 1 94 ? -24.115 -14.275 -7.923 1.00 92.38 94 GLY A C 1
ATOM 742 O O . GLY A 1 94 ? -23.644 -13.359 -7.257 1.00 92.38 94 GLY A O 1
ATOM 743 N N . ALA A 1 95 ? -25.428 -14.469 -8.063 1.00 91.31 95 ALA A N 1
ATOM 744 C CA . ALA A 1 95 ? -26.423 -13.566 -7.483 1.00 91.31 95 ALA A CA 1
ATOM 745 C C . ALA A 1 95 ? -26.390 -13.588 -5.948 1.00 91.31 95 ALA A C 1
ATOM 747 O O . ALA A 1 95 ? -26.413 -12.538 -5.315 1.00 91.31 95 ALA A O 1
ATOM 748 N N . ARG A 1 96 ? -26.253 -14.782 -5.355 1.00 91.06 96 ARG A N 1
ATOM 749 C CA . ARG A 1 96 ? -26.123 -14.941 -3.903 1.00 91.06 96 ARG A CA 1
ATOM 750 C C . ARG A 1 96 ? -24.853 -14.273 -3.381 1.00 91.06 96 ARG A C 1
ATOM 752 O O . ARG A 1 96 ? -24.924 -13.501 -2.436 1.00 91.06 96 ARG A O 1
ATOM 759 N N . LEU A 1 97 ? -23.712 -14.515 -4.035 1.00 91.94 97 LEU A N 1
ATOM 760 C CA . LEU A 1 97 ? -22.452 -13.866 -3.667 1.00 91.94 97 LEU A CA 1
ATOM 761 C C . LEU A 1 97 ? -22.550 -12.337 -3.774 1.00 91.94 97 LEU A C 1
ATOM 763 O O . LEU A 1 97 ? -22.031 -11.639 -2.911 1.00 91.94 97 LEU A O 1
ATOM 767 N N . ALA A 1 98 ? -23.200 -11.814 -4.816 1.00 91.56 98 ALA A N 1
ATOM 768 C CA . ALA A 1 98 ? -23.386 -10.376 -4.982 1.00 91.56 98 ALA A CA 1
ATOM 769 C C . ALA A 1 98 ? -24.212 -9.772 -3.834 1.00 91.56 98 ALA A C 1
ATOM 771 O O . ALA A 1 98 ? -23.774 -8.786 -3.245 1.00 91.56 98 ALA A O 1
ATOM 772 N N . ALA A 1 99 ? -25.333 -10.402 -3.470 1.00 90.81 99 ALA A N 1
ATOM 773 C CA . ALA A 1 99 ? -26.168 -9.965 -2.351 1.00 90.81 99 ALA A CA 1
ATOM 774 C C . ALA A 1 99 ? -25.411 -10.007 -1.009 1.00 90.81 99 ALA A C 1
ATOM 776 O O . ALA A 1 99 ? -25.427 -9.036 -0.254 1.00 90.81 99 ALA A O 1
ATOM 777 N N . ASP A 1 100 ? -24.672 -11.090 -0.740 1.00 89.88 100 ASP A N 1
ATOM 778 C CA . ASP A 1 100 ? -23.866 -11.227 0.483 1.00 89.88 100 ASP A CA 1
ATOM 779 C C . ASP A 1 100 ? -22.740 -10.177 0.562 1.00 89.88 100 ASP A C 1
ATOM 781 O O . ASP A 1 100 ? -22.343 -9.747 1.652 1.00 89.88 100 ASP A O 1
ATOM 785 N N . LEU A 1 101 ? -22.190 -9.771 -0.587 1.00 93.94 101 LEU A N 1
ATOM 786 C CA . LEU A 1 101 ? -21.140 -8.758 -0.667 1.00 93.94 101 LEU A CA 1
ATOM 787 C C . LEU A 1 101 ? -21.675 -7.339 -0.529 1.00 93.94 101 LEU A C 1
ATOM 789 O O . LEU A 1 101 ? -20.960 -6.510 0.018 1.00 93.94 101 LEU A O 1
ATOM 793 N N . GLU A 1 102 ? -22.883 -7.043 -0.998 1.00 94.00 102 GLU A N 1
ATOM 794 C CA . GLU A 1 102 ? -23.436 -5.687 -0.980 1.00 94.00 102 GLU A CA 1
ATOM 795 C C . GLU A 1 102 ? -23.476 -5.107 0.440 1.00 94.00 102 GLU A C 1
ATOM 797 O O . GLU A 1 102 ? -22.898 -4.048 0.693 1.00 94.00 102 GLU A O 1
ATOM 802 N N . ALA A 1 103 ? -24.032 -5.857 1.396 1.00 89.25 103 ALA A N 1
ATOM 803 C CA . ALA A 1 103 ? -24.067 -5.451 2.801 1.00 89.25 103 ALA A CA 1
ATOM 804 C C . ALA A 1 103 ? -22.655 -5.265 3.388 1.00 89.25 103 ALA A C 1
ATOM 806 O O . ALA A 1 103 ? -22.366 -4.272 4.055 1.00 89.25 103 ALA A O 1
ATOM 807 N N . ARG A 1 104 ? -21.733 -6.188 3.084 1.00 93.00 104 ARG A N 1
ATOM 808 C CA . ARG A 1 104 ? -20.343 -6.121 3.566 1.00 93.00 104 ARG A CA 1
ATOM 809 C C . ARG A 1 104 ? -19.588 -4.938 2.967 1.00 93.00 104 ARG A C 1
ATOM 811 O O . ARG A 1 104 ? -18.809 -4.301 3.664 1.00 93.00 104 ARG A O 1
ATOM 818 N N . LEU A 1 105 ? -19.797 -4.638 1.689 1.00 95.00 105 LEU A N 1
ATOM 819 C CA . LEU A 1 105 ? -19.172 -3.507 1.009 1.00 95.00 105 LEU A CA 1
ATOM 820 C C . LEU A 1 105 ? -19.722 -2.177 1.529 1.00 95.00 105 LEU A C 1
ATOM 822 O O . LEU A 1 105 ? -18.944 -1.238 1.677 1.00 95.00 105 LEU A O 1
ATOM 826 N N . ALA A 1 106 ? -21.013 -2.108 1.864 1.00 94.06 106 ALA A N 1
ATOM 827 C CA . ALA A 1 106 ? -21.595 -0.947 2.533 1.00 94.06 106 ALA A CA 1
ATOM 828 C C . ALA A 1 106 ? -20.967 -0.717 3.919 1.00 94.06 106 ALA A C 1
ATOM 830 O O . ALA A 1 106 ? -20.627 0.415 4.270 1.00 94.06 106 ALA A O 1
ATOM 831 N N . ASP A 1 107 ? -20.735 -1.787 4.683 1.00 92.81 107 ASP A N 1
ATOM 832 C CA . ASP A 1 107 ? -20.031 -1.706 5.965 1.00 92.81 107 ASP A CA 1
ATOM 833 C C . ASP A 1 107 ? -18.574 -1.272 5.798 1.00 92.81 107 ASP A C 1
ATOM 835 O O . ASP A 1 107 ? -18.118 -0.390 6.524 1.00 92.81 107 ASP A O 1
ATOM 839 N N . VAL A 1 108 ? -17.860 -1.824 4.814 1.00 94.56 108 VAL A N 1
ATOM 840 C CA . VAL A 1 108 ? -16.481 -1.426 4.495 1.00 94.56 108 VAL A CA 1
ATOM 841 C C . VAL A 1 108 ? -16.409 0.036 4.062 1.00 94.56 108 VAL A C 1
ATOM 843 O O . VAL A 1 108 ? -15.489 0.743 4.463 1.00 94.56 108 VAL A O 1
ATOM 846 N N . ALA A 1 109 ? -17.370 0.517 3.274 1.00 93.56 109 ALA A N 1
ATOM 847 C CA . ALA A 1 109 ? -17.416 1.915 2.857 1.00 93.56 109 ALA A CA 1
ATOM 848 C C . ALA A 1 109 ? -17.618 2.866 4.046 1.00 93.56 109 ALA A C 1
ATOM 850 O O . ALA A 1 109 ? -17.064 3.962 4.048 1.00 93.56 109 ALA A O 1
ATOM 851 N N . ARG A 1 110 ? -18.388 2.444 5.057 1.00 93.00 110 ARG A N 1
ATOM 852 C CA . ARG A 1 110 ? -18.695 3.254 6.242 1.00 93.00 110 ARG A CA 1
ATOM 853 C C . ARG A 1 110 ? -17.616 3.183 7.324 1.00 93.00 110 ARG A C 1
ATOM 855 O O . ARG A 1 110 ? -17.293 4.201 7.918 1.00 93.00 110 ARG A O 1
ATOM 862 N N . ARG A 1 111 ? -17.109 1.986 7.624 1.00 93.06 111 ARG A N 1
ATOM 863 C CA . ARG A 1 111 ? -16.231 1.713 8.780 1.00 93.06 111 ARG A CA 1
ATOM 864 C C . ARG A 1 111 ? -14.785 1.427 8.385 1.00 93.06 111 ARG A C 1
ATOM 866 O O . ARG A 1 111 ? -13.912 1.414 9.241 1.00 93.06 111 ARG A O 1
ATOM 873 N N . GLY A 1 112 ? -14.518 1.171 7.108 1.00 93.94 112 GLY A N 1
ATOM 874 C CA . GLY A 1 112 ? -13.237 0.642 6.656 1.00 93.94 112 GLY A CA 1
ATOM 875 C C . GLY A 1 112 ? -13.074 -0.843 6.987 1.00 93.94 112 GLY A C 1
ATOM 876 O O . GLY A 1 112 ? -14.042 -1.595 7.100 1.00 93.94 112 GLY A O 1
ATOM 877 N N . VAL A 1 113 ? -11.821 -1.278 7.119 1.00 95.31 113 VAL A N 1
ATOM 878 C CA . VAL A 1 113 ? -11.456 -2.646 7.512 1.00 95.31 113 VAL A CA 1
ATOM 879 C C . VAL A 1 113 ? -10.293 -2.627 8.503 1.00 95.31 113 VAL A C 1
ATOM 881 O O . VAL A 1 113 ? -9.425 -1.755 8.394 1.00 95.31 113 VAL A O 1
ATOM 884 N N . PRO A 1 114 ? -10.193 -3.624 9.399 1.00 95.50 114 PRO A N 1
ATOM 885 C CA . PRO A 1 114 ? -8.990 -3.832 10.192 1.00 95.50 114 PRO A CA 1
ATOM 886 C C . PRO A 1 114 ? -7.764 -4.016 9.286 1.00 95.50 114 PRO A C 1
ATOM 888 O O . PRO A 1 114 ? -7.711 -4.924 8.451 1.00 95.50 114 PRO A O 1
ATOM 891 N N . ASN A 1 115 ? -6.759 -3.157 9.449 1.00 94.94 115 ASN A N 1
ATOM 892 C CA . ASN A 1 115 ? -5.591 -3.095 8.568 1.00 94.94 115 ASN A CA 1
ATOM 893 C C . ASN A 1 115 ? -4.522 -4.158 8.899 1.00 94.94 115 ASN A C 1
ATOM 895 O O . ASN A 1 115 ? -3.382 -3.833 9.230 1.00 94.94 115 ASN A O 1
ATOM 899 N N . TYR A 1 116 ? -4.884 -5.439 8.836 1.00 95.06 116 TYR A N 1
ATOM 900 C CA . TYR A 1 116 ? -3.954 -6.537 9.103 1.00 95.06 116 TYR A CA 1
ATOM 901 C C . TYR A 1 116 ? -2.831 -6.633 8.065 1.00 95.06 116 TYR A C 1
ATOM 903 O O . TYR A 1 116 ? -3.037 -6.525 6.854 1.00 95.06 116 TYR A O 1
ATOM 911 N N . PHE A 1 117 ? -1.640 -7.010 8.526 1.00 91.62 117 PHE A N 1
ATOM 912 C CA . PHE A 1 117 ? -0.626 -7.571 7.644 1.00 91.62 117 PHE A CA 1
ATOM 913 C C . PHE A 1 117 ? -1.042 -8.977 7.199 1.00 91.62 117 PHE A C 1
ATOM 915 O O . PHE A 1 117 ? -1.182 -9.878 8.025 1.00 91.62 117 PHE A O 1
ATOM 922 N N . GLY A 1 118 ? -1.214 -9.175 5.891 1.00 88.50 118 GLY A N 1
ATOM 923 C CA . GLY A 1 118 ? -1.600 -10.472 5.330 1.00 88.50 118 GLY A CA 1
ATOM 924 C C . GLY A 1 118 ? -0.498 -11.549 5.395 1.00 88.50 118 GLY A C 1
ATOM 925 O O . GLY A 1 118 ? 0.676 -11.222 5.595 1.00 88.50 118 GLY A O 1
ATOM 926 N N . PRO A 1 119 ? -0.838 -12.830 5.137 1.00 84.75 119 PRO A N 1
ATOM 927 C CA . PRO A 1 119 ? 0.062 -13.983 5.298 1.00 84.75 119 PRO A CA 1
ATOM 928 C C . PRO A 1 119 ? 1.404 -13.853 4.569 1.00 84.75 119 PRO A C 1
ATOM 930 O O . PRO A 1 119 ? 2.448 -14.224 5.097 1.00 84.75 119 PRO A O 1
ATOM 933 N N . GLN A 1 120 ? 1.402 -13.231 3.385 1.00 81.06 120 GLN A N 1
ATOM 934 C CA . GLN A 1 120 ? 2.606 -13.005 2.581 1.00 81.06 120 GLN A CA 1
ATOM 935 C C . GLN A 1 120 ? 3.693 -12.207 3.326 1.00 81.06 120 GLN A C 1
ATOM 937 O O . GLN A 1 120 ? 4.875 -12.314 2.996 1.00 81.06 120 GLN A O 1
ATOM 942 N N . ARG A 1 121 ? 3.325 -11.424 4.352 1.00 84.19 121 ARG A N 1
ATOM 943 C CA . ARG A 1 121 ? 4.273 -10.689 5.201 1.00 84.19 121 ARG A CA 1
ATOM 944 C C . ARG A 1 121 ? 5.152 -11.614 6.046 1.00 84.19 121 ARG A C 1
ATOM 946 O O . ARG A 1 121 ? 6.279 -11.239 6.370 1.00 84.19 121 ARG A O 1
ATOM 953 N N . PHE A 1 122 ? 4.664 -12.806 6.376 1.00 83.12 122 PHE A N 1
ATOM 954 C CA . PHE A 1 122 ? 5.308 -13.747 7.294 1.00 83.12 122 PHE A CA 1
ATOM 955 C C . PHE A 1 122 ? 6.117 -14.842 6.578 1.00 83.12 122 PHE A C 1
ATOM 957 O O . PHE A 1 122 ? 6.712 -15.696 7.231 1.00 83.12 122 PHE A O 1
ATOM 964 N N . GLY A 1 123 ? 6.222 -14.768 5.247 1.00 75.75 123 GLY A N 1
ATOM 965 C CA . GLY A 1 123 ? 6.881 -15.788 4.428 1.00 75.75 123 GLY A CA 1
ATOM 966 C C . GLY A 1 123 ? 5.971 -16.986 4.146 1.00 75.75 123 GLY A C 1
ATOM 967 O O . GLY A 1 123 ? 4.821 -17.014 4.582 1.00 75.75 123 GLY A O 1
ATOM 968 N N . LEU A 1 124 ? 6.481 -17.957 3.385 1.00 72.62 124 LEU A N 1
ATOM 969 C CA . LEU A 1 124 ? 5.784 -19.227 3.165 1.00 72.62 124 LEU A CA 1
ATOM 970 C C . LEU A 1 124 ? 5.621 -19.929 4.523 1.00 72.62 124 LEU A C 1
ATOM 972 O O . LEU A 1 124 ? 6.599 -20.035 5.261 1.00 72.62 124 LEU A O 1
ATOM 976 N N . ASP A 1 125 ? 4.391 -20.302 4.874 1.00 69.81 125 ASP A N 1
ATOM 977 C CA . ASP A 1 125 ? 4.033 -21.009 6.115 1.00 69.81 125 ASP A CA 1
ATOM 978 C C . ASP A 1 125 ? 4.556 -20.371 7.418 1.00 69.81 125 ASP A C 1
ATOM 980 O O . ASP A 1 125 ? 4.821 -21.047 8.406 1.00 69.81 125 ASP A O 1
ATOM 984 N N . GLY A 1 126 ? 4.729 -19.044 7.442 1.00 67.06 126 GLY A N 1
ATOM 985 C CA . GLY A 1 126 ? 5.217 -18.341 8.633 1.00 67.06 126 GLY A CA 1
ATOM 986 C C . GLY A 1 126 ? 6.710 -18.538 8.917 1.00 67.06 126 GLY A C 1
ATOM 987 O O . GLY A 1 126 ? 7.174 -18.184 10.004 1.00 67.06 126 GLY A O 1
ATOM 988 N N . ALA A 1 127 ? 7.486 -19.041 7.950 1.00 72.38 127 ALA A N 1
ATOM 989 C CA . ALA A 1 127 ? 8.914 -19.313 8.110 1.00 72.38 127 ALA A CA 1
ATOM 990 C C . ALA A 1 127 ? 9.707 -18.109 8.651 1.00 72.38 127 ALA A C 1
ATOM 992 O O . ALA A 1 127 ? 10.626 -18.281 9.448 1.00 72.38 127 ALA A O 1
ATOM 993 N N . ASN A 1 128 ? 9.340 -16.871 8.298 1.00 74.31 128 ASN A N 1
ATOM 994 C CA . ASN A 1 128 ? 10.056 -15.699 8.810 1.00 74.31 128 ASN A CA 1
ATOM 995 C C . ASN A 1 128 ? 9.841 -15.485 10.317 1.00 74.31 128 ASN A C 1
ATOM 997 O O . ASN A 1 128 ? 10.720 -14.930 10.970 1.00 74.31 128 ASN A O 1
ATOM 1001 N N . LEU A 1 129 ? 8.695 -15.899 10.870 1.00 72.12 129 LEU A N 1
ATOM 1002 C CA . LEU A 1 129 ? 8.427 -15.833 12.310 1.00 72.12 129 LEU A CA 1
ATOM 1003 C C . LEU A 1 129 ? 9.152 -16.950 13.061 1.00 72.12 129 LEU A C 1
ATOM 1005 O O . LEU A 1 129 ? 9.790 -16.668 14.071 1.00 72.12 129 LEU A O 1
ATOM 1009 N N . ALA A 1 130 ? 9.131 -18.181 12.541 1.00 73.19 130 ALA A N 1
ATOM 1010 C CA . ALA A 1 130 ? 9.845 -19.313 13.142 1.00 73.19 130 ALA A CA 1
ATOM 1011 C C . ALA A 1 130 ? 11.358 -19.047 13.265 1.00 73.19 130 ALA A C 1
ATOM 1013 O O . ALA A 1 130 ? 11.997 -19.401 14.254 1.00 73.19 130 ALA A O 1
ATOM 1014 N N . ARG A 1 131 ? 11.932 -18.323 12.302 1.00 69.81 131 ARG A N 1
ATOM 1015 C CA . ARG A 1 131 ? 13.357 -17.967 12.323 1.00 69.81 131 ARG A CA 1
ATOM 1016 C C . ARG A 1 131 ? 13.704 -16.812 13.255 1.00 69.81 131 ARG A C 1
ATOM 1018 O O . ARG A 1 131 ? 14.877 -16.617 13.565 1.00 69.81 131 ARG A O 1
ATOM 1025 N N . ALA A 1 132 ? 12.717 -16.068 13.758 1.00 69.25 132 ALA A N 1
ATOM 1026 C CA . ALA A 1 132 ? 12.961 -15.078 14.806 1.00 69.25 132 ALA A CA 1
ATOM 1027 C C . ALA A 1 132 ? 13.492 -15.743 16.088 1.00 69.25 132 ALA A C 1
ATOM 1029 O O . ALA A 1 132 ? 14.381 -15.184 16.732 1.00 69.25 132 ALA A O 1
ATOM 1030 N N . SER A 1 133 ? 13.025 -16.958 16.407 1.00 67.56 133 SER A N 1
ATOM 1031 C CA . SER A 1 133 ? 13.505 -17.738 17.557 1.00 67.56 133 SER A CA 1
ATOM 1032 C C . SER A 1 133 ? 14.892 -18.369 17.378 1.00 67.56 133 SER A C 1
ATOM 1034 O O . SER A 1 133 ? 15.501 -18.757 18.368 1.00 67.56 133 SER A O 1
ATOM 1036 N N . GLU A 1 134 ? 15.438 -18.435 16.158 1.00 69.62 134 GLU A N 1
ATOM 1037 C CA . GLU A 1 134 ? 16.760 -19.035 15.880 1.00 69.62 134 GLU A CA 1
ATOM 1038 C C . GLU A 1 134 ? 17.945 -18.096 16.195 1.00 69.62 134 GLU A C 1
ATOM 1040 O O . GLU A 1 134 ? 19.110 -18.496 16.127 1.00 69.62 134 GLU A O 1
ATOM 1045 N N . GLY A 1 135 ? 17.658 -16.840 16.553 1.00 70.50 135 GLY A N 1
ATOM 1046 C CA . GLY A 1 135 ? 18.650 -15.827 16.904 1.00 70.50 135 GLY A CA 1
ATOM 1047 C C . GLY A 1 135 ? 19.047 -14.935 15.724 1.00 70.50 135 GLY A C 1
ATOM 1048 O O . GLY A 1 135 ? 19.820 -15.309 14.841 1.00 70.50 135 GLY A O 1
ATOM 1049 N N . LEU A 1 136 ? 18.606 -13.674 15.768 1.00 76.69 136 LEU A N 1
ATOM 1050 C CA . LEU A 1 136 ? 18.801 -12.674 14.704 1.00 76.69 136 LEU A CA 1
ATOM 1051 C C . LEU A 1 136 ? 20.265 -12.433 14.298 1.00 76.69 136 LEU A C 1
ATOM 1053 O O . LEU A 1 136 ? 20.531 -12.005 13.171 1.00 76.69 136 LEU A O 1
ATOM 1057 N N . ARG A 1 137 ? 21.221 -12.673 15.207 1.00 77.44 137 ARG A N 1
ATOM 1058 C CA . ARG A 1 137 ? 22.658 -12.453 14.966 1.00 77.44 137 ARG A CA 1
ATOM 1059 C C . ARG A 1 137 ? 23.239 -13.417 13.931 1.00 77.44 137 ARG A C 1
ATOM 1061 O O . ARG A 1 137 ? 24.191 -13.042 13.257 1.00 77.44 137 ARG A O 1
ATOM 1068 N N . ARG A 1 138 ? 22.643 -14.604 13.778 1.00 80.88 138 ARG A N 1
ATOM 1069 C CA . ARG A 1 138 ? 23.069 -15.637 12.819 1.00 80.88 138 ARG A CA 1
ATOM 1070 C C . ARG A 1 138 ? 22.589 -15.365 11.389 1.00 80.88 138 ARG A C 1
ATOM 1072 O O . ARG A 1 138 ? 23.079 -15.983 10.455 1.00 80.88 138 ARG A O 1
ATOM 1079 N N . LEU A 1 139 ? 21.651 -14.431 11.217 1.00 81.94 139 LEU A N 1
ATOM 1080 C CA . LEU A 1 139 ? 21.056 -14.098 9.924 1.00 81.94 139 LEU A CA 1
ATOM 1081 C C . LEU A 1 139 ? 21.848 -13.006 9.203 1.00 81.94 139 LEU A C 1
ATOM 1083 O O . LEU A 1 139 ? 22.294 -12.026 9.823 1.00 81.94 139 LEU A O 1
ATOM 1087 N N . GLY A 1 140 ? 21.937 -13.127 7.876 1.00 84.81 140 GLY A N 1
ATOM 1088 C CA . GLY A 1 140 ? 22.509 -12.090 7.018 1.00 84.81 140 GLY A CA 1
ATOM 1089 C C . GLY A 1 140 ? 21.691 -10.785 7.067 1.00 84.81 140 GLY A C 1
ATOM 1090 O O . GLY A 1 140 ? 20.502 -10.815 7.390 1.00 84.81 140 GLY A O 1
ATOM 1091 N N . PRO A 1 141 ? 22.261 -9.614 6.715 1.00 82.81 141 PRO A N 1
ATOM 1092 C CA . PRO A 1 141 ? 21.591 -8.317 6.894 1.00 82.81 141 PRO A CA 1
ATOM 1093 C C . PRO A 1 141 ? 20.211 -8.209 6.226 1.00 82.81 141 PRO A C 1
ATOM 1095 O O . PRO A 1 141 ? 19.260 -7.699 6.819 1.00 82.81 141 PRO A O 1
ATOM 1098 N N . ARG A 1 142 ? 20.080 -8.726 4.998 1.00 81.12 142 ARG A N 1
ATOM 1099 C CA . ARG A 1 142 ? 18.821 -8.708 4.237 1.00 81.12 142 ARG A CA 1
ATOM 1100 C C . ARG A 1 142 ? 17.747 -9.582 4.886 1.00 81.12 142 ARG A C 1
ATOM 1102 O O . ARG A 1 142 ? 16.597 -9.173 5.002 1.00 81.12 142 ARG A O 1
ATOM 1109 N N . GLU A 1 143 ? 18.139 -10.777 5.300 1.00 82.44 143 GLU A N 1
ATOM 1110 C CA . GLU A 1 143 ? 17.275 -11.766 5.940 1.00 82.44 143 GLU A CA 1
ATOM 1111 C C . GLU A 1 143 ? 16.807 -11.295 7.318 1.00 82.44 143 GLU A C 1
ATOM 1113 O O . GLU A 1 143 ? 15.614 -11.319 7.614 1.00 82.44 143 GLU A O 1
ATOM 1118 N N . ARG A 1 144 ? 17.724 -10.731 8.109 1.00 85.31 144 ARG A N 1
ATOM 1119 C CA . ARG A 1 144 ? 17.417 -10.081 9.386 1.00 85.31 144 ARG A CA 1
ATOM 1120 C C . ARG A 1 144 ? 16.356 -8.993 9.230 1.00 85.31 144 ARG A C 1
ATOM 1122 O O . ARG A 1 144 ? 15.452 -8.901 10.054 1.00 85.31 144 ARG A O 1
ATOM 1129 N N . GLY A 1 145 ? 16.433 -8.196 8.161 1.00 83.81 145 GLY A N 1
ATOM 1130 C CA . GLY A 1 145 ? 15.417 -7.195 7.835 1.00 83.81 145 GLY A CA 1
ATOM 1131 C C . GLY A 1 145 ? 14.023 -7.796 7.614 1.00 83.81 145 GLY A C 1
ATOM 1132 O O . GLY A 1 145 ? 13.039 -7.252 8.119 1.00 83.81 145 GLY A O 1
ATOM 1133 N N . PHE A 1 146 ? 13.927 -8.933 6.915 1.00 83.62 146 PHE A N 1
ATOM 1134 C CA . PHE A 1 146 ? 12.656 -9.635 6.705 1.00 83.62 146 PHE A CA 1
ATOM 1135 C C . PHE A 1 146 ? 12.093 -10.225 7.998 1.00 83.62 146 PHE A C 1
ATOM 1137 O O . PHE A 1 146 ? 10.919 -10.003 8.291 1.00 83.62 146 PHE A O 1
ATOM 1144 N N . VAL A 1 147 ? 12.922 -10.904 8.794 1.00 85.56 147 VAL A N 1
ATOM 1145 C CA . VAL A 1 147 ? 12.509 -11.497 10.077 1.00 85.56 147 VAL A CA 1
ATOM 1146 C C . VAL A 1 147 ? 12.030 -10.419 11.053 1.00 85.56 147 VAL A C 1
ATOM 1148 O O . VAL A 1 147 ? 10.939 -10.529 11.607 1.00 85.56 147 VAL A O 1
ATOM 1151 N N . LEU A 1 148 ? 12.770 -9.314 11.191 1.00 85.81 148 LEU A N 1
ATOM 1152 C CA . LEU A 1 148 ? 12.348 -8.176 12.017 1.00 85.81 148 LEU A CA 1
ATOM 1153 C C . LEU A 1 148 ? 11.050 -7.535 11.509 1.00 85.81 148 LEU A C 1
ATOM 1155 O O . LEU A 1 148 ? 10.191 -7.150 12.300 1.00 85.81 148 LEU A O 1
ATOM 1159 N N . SER A 1 149 ? 10.881 -7.414 10.189 1.00 85.75 149 SER A N 1
ATOM 1160 C CA . SER A 1 149 ? 9.625 -6.927 9.615 1.00 85.75 149 SER A CA 1
ATOM 1161 C C . SER A 1 149 ? 8.456 -7.850 9.955 1.00 85.75 149 SER A C 1
ATOM 1163 O O . SER A 1 149 ? 7.386 -7.340 10.284 1.00 85.75 149 SER A O 1
ATOM 1165 N N . ALA A 1 150 ? 8.644 -9.168 9.878 1.00 87.69 150 ALA A N 1
ATOM 1166 C CA . ALA A 1 150 ? 7.619 -10.155 10.200 1.00 87.69 150 ALA A CA 1
ATOM 1167 C C . ALA A 1 150 ? 7.245 -10.107 11.690 1.00 87.69 150 ALA A C 1
ATOM 1169 O O . ALA A 1 150 ? 6.066 -9.986 12.008 1.00 87.69 150 ALA A O 1
ATOM 1170 N N . ALA A 1 151 ? 8.232 -10.087 12.592 1.00 86.12 151 ALA A N 1
ATOM 1171 C CA . ALA A 1 151 ? 8.004 -10.026 14.037 1.00 86.12 151 ALA A CA 1
ATOM 1172 C C . ALA A 1 151 ? 7.178 -8.795 14.458 1.00 86.12 151 ALA A C 1
ATOM 1174 O O . ALA A 1 151 ? 6.183 -8.922 15.168 1.00 86.12 151 ALA A O 1
ATOM 1175 N N . ARG A 1 152 ? 7.528 -7.602 13.958 1.00 87.00 152 ARG A N 1
ATOM 1176 C CA . ARG A 1 152 ? 6.769 -6.369 14.248 1.00 87.00 152 ARG A CA 1
ATOM 1177 C C . ARG A 1 152 ? 5.348 -6.412 13.698 1.00 87.00 152 ARG A C 1
ATOM 1179 O O . ARG A 1 152 ? 4.422 -5.985 14.373 1.00 87.00 152 ARG A O 1
ATOM 1186 N N . SER A 1 153 ? 5.186 -6.962 12.495 1.00 89.75 153 SER A N 1
ATOM 1187 C CA . SER A 1 153 ? 3.870 -7.122 11.868 1.00 89.75 153 SER A CA 1
ATOM 1188 C C . SER A 1 153 ? 2.978 -8.080 12.665 1.00 89.75 153 SER A C 1
ATOM 1190 O O . SER A 1 153 ? 1.774 -7.868 12.740 1.00 89.75 153 SER A O 1
ATOM 1192 N N . ALA A 1 154 ? 3.556 -9.119 13.278 1.00 87.88 154 ALA A N 1
ATOM 1193 C CA . ALA A 1 154 ? 2.816 -10.069 14.106 1.00 87.88 154 ALA A CA 1
ATOM 1194 C C . ALA A 1 154 ? 2.345 -9.430 15.415 1.00 87.88 154 ALA A C 1
ATOM 1196 O O . ALA A 1 154 ? 1.188 -9.599 15.782 1.00 87.88 154 ALA A O 1
ATOM 1197 N N . LEU A 1 155 ? 3.205 -8.646 16.074 1.00 86.56 155 LEU A N 1
ATOM 1198 C CA . LEU A 1 155 ? 2.821 -7.866 17.255 1.00 86.56 155 LEU A CA 1
ATOM 1199 C C . LEU A 1 155 ? 1.693 -6.878 16.938 1.00 86.56 155 LEU A C 1
ATOM 1201 O O . LEU A 1 155 ? 0.700 -6.834 17.660 1.00 86.56 155 LEU A O 1
ATOM 1205 N N . PHE A 1 156 ? 1.814 -6.140 15.832 1.00 91.38 156 PHE A N 1
ATOM 1206 C CA . PHE A 1 156 ? 0.757 -5.250 15.356 1.00 91.38 156 PHE A CA 1
ATOM 1207 C C . PHE A 1 156 ? -0.561 -6.008 15.134 1.00 91.38 156 PHE A C 1
ATOM 1209 O O . PHE A 1 156 ? -1.595 -5.614 15.668 1.00 91.38 156 PHE A O 1
ATOM 1216 N N . ASN A 1 157 ? -0.523 -7.126 14.395 1.00 93.19 157 ASN A N 1
ATOM 1217 C CA . ASN A 1 157 ? -1.707 -7.945 14.132 1.00 93.19 157 ASN A CA 1
ATOM 1218 C C . ASN A 1 157 ? -2.334 -8.491 15.421 1.00 93.19 157 ASN A C 1
ATOM 1220 O O . ASN A 1 157 ? -3.553 -8.574 15.497 1.00 93.19 157 ASN A O 1
ATOM 1224 N N . ALA A 1 158 ? -1.532 -8.861 16.421 1.00 89.62 158 ALA A N 1
ATOM 1225 C CA . ALA A 1 158 ? -2.032 -9.378 17.691 1.00 89.62 158 ALA A CA 1
ATOM 1226 C C . ALA A 1 158 ? -2.794 -8.301 18.483 1.00 89.62 158 ALA A C 1
ATOM 1228 O O . ALA A 1 158 ? -3.890 -8.560 18.974 1.00 89.62 158 ALA A O 1
ATOM 1229 N N . VAL A 1 159 ? -2.264 -7.073 18.538 1.00 89.56 159 VAL A N 1
ATOM 1230 C CA . VAL A 1 159 ? -2.959 -5.932 19.161 1.00 89.56 159 VAL A CA 1
ATOM 1231 C C . VAL A 1 159 ? -4.233 -5.579 18.395 1.00 89.56 159 VAL A C 1
ATOM 1233 O O . VAL A 1 159 ? -5.286 -5.404 19.003 1.00 89.56 159 VAL A O 1
ATOM 1236 N N . LEU A 1 160 ? -4.165 -5.538 17.061 1.00 93.88 160 LEU A N 1
ATOM 1237 C CA . LEU A 1 160 ? -5.340 -5.301 16.226 1.00 93.88 160 LEU A CA 1
ATOM 1238 C C . LEU A 1 160 ? -6.404 -6.392 16.426 1.00 93.88 160 LEU A C 1
ATOM 1240 O O . LEU A 1 160 ? -7.583 -6.078 16.509 1.00 93.88 160 LEU A O 1
ATOM 1244 N N . ALA A 1 161 ? -6.011 -7.662 16.556 1.00 94.06 161 ALA A N 1
ATOM 1245 C CA . ALA A 1 161 ? -6.932 -8.764 16.834 1.00 94.06 161 ALA A CA 1
ATOM 1246 C C . ALA A 1 161 ? -7.633 -8.638 18.188 1.00 94.06 161 ALA A C 1
ATOM 1248 O O . ALA A 1 161 ? -8.839 -8.863 18.248 1.00 94.06 161 ALA A O 1
ATOM 1249 N N . ALA A 1 162 ? -6.919 -8.225 19.238 1.00 91.81 162 ALA A N 1
ATOM 1250 C CA . ALA A 1 162 ? -7.542 -7.933 20.526 1.00 91.81 162 ALA A CA 1
ATOM 1251 C C . ALA A 1 162 ? -8.601 -6.825 20.389 1.00 91.81 162 ALA A C 1
ATOM 1253 O O . ALA A 1 162 ? -9.746 -7.028 20.783 1.00 91.81 162 ALA A O 1
ATOM 1254 N N . ARG A 1 163 ? -8.264 -5.711 19.723 1.00 93.00 163 ARG A N 1
ATOM 1255 C CA . ARG A 1 163 ? -9.212 -4.608 19.484 1.00 93.00 163 ARG A CA 1
ATOM 1256 C C . ARG A 1 163 ? -10.415 -4.999 18.637 1.00 93.00 163 ARG A C 1
ATOM 1258 O O . ARG A 1 163 ? -11.525 -4.550 18.895 1.00 93.00 163 ARG A O 1
ATOM 1265 N N . VAL A 1 164 ? -10.216 -5.840 17.624 1.00 95.12 164 VAL A N 1
ATOM 1266 C CA . VAL A 1 164 ? -11.323 -6.367 16.818 1.00 95.12 164 VAL A CA 1
ATOM 1267 C C . VAL A 1 164 ? -12.252 -7.224 17.679 1.00 95.12 164 VAL A C 1
ATOM 1269 O O . VAL A 1 164 ? -13.464 -7.071 17.574 1.00 95.12 164 VAL A O 1
ATOM 1272 N N . GLY A 1 165 ? -11.703 -8.074 18.554 1.00 94.44 165 GLY A N 1
ATOM 1273 C CA . GLY A 1 165 ? -12.491 -8.879 19.493 1.00 94.44 165 GLY A CA 1
ATOM 1274 C C . GLY A 1 165 ? -13.275 -8.044 20.510 1.00 94.44 165 GLY A C 1
ATOM 1275 O O . GLY A 1 165 ? -14.375 -8.427 20.894 1.00 94.44 165 GLY A O 1
ATOM 1276 N N . GLU A 1 166 ? -12.737 -6.890 20.902 1.00 92.94 166 GLU A N 1
ATOM 1277 C CA . GLU A 1 166 ? -13.382 -5.924 21.801 1.00 92.94 166 GLU A CA 1
ATOM 1278 C C . GLU A 1 166 ? -14.343 -4.956 21.082 1.00 92.94 166 GLU A C 1
ATOM 1280 O O . GLU A 1 166 ? -15.090 -4.239 21.742 1.00 92.94 166 GLU A O 1
ATOM 1285 N N . GLY A 1 167 ? -14.325 -4.897 19.745 1.00 92.69 167 GLY A N 1
ATOM 1286 C CA . GLY A 1 167 ? -15.095 -3.917 18.969 1.00 92.69 167 GLY A CA 1
ATOM 1287 C C . GLY A 1 167 ? -14.569 -2.476 19.054 1.00 92.69 167 GLY A C 1
ATOM 1288 O O . GLY A 1 167 ? -15.317 -1.544 18.784 1.00 92.69 167 GLY A O 1
ATOM 1289 N N . SER A 1 168 ? -13.300 -2.283 19.430 1.00 91.81 168 SER A N 1
ATOM 1290 C CA . SER A 1 168 ? -12.662 -0.971 19.641 1.00 91.81 168 SER A CA 1
ATOM 1291 C C . SER A 1 168 ? -11.671 -0.576 18.536 1.00 91.81 168 SER A C 1
ATOM 1293 O O . SER A 1 168 ? -10.977 0.432 18.645 1.00 91.81 168 SER A O 1
ATOM 1295 N N . TRP A 1 169 ? -11.550 -1.366 17.463 1.00 94.00 169 TRP A N 1
ATOM 1296 C CA . TRP A 1 169 ? -10.493 -1.187 16.457 1.00 94.00 169 TRP A CA 1
ATOM 1297 C C . TRP A 1 169 ? -10.644 0.076 15.604 1.00 94.00 169 TRP A C 1
ATOM 1299 O O . TRP A 1 169 ? -9.633 0.587 15.126 1.00 94.00 169 TRP A O 1
ATOM 1309 N N . GLU A 1 170 ? -11.866 0.573 15.412 1.00 93.06 170 GLU A N 1
ATOM 1310 C CA . GLU A 1 170 ? -12.156 1.798 14.657 1.00 93.06 170 GLU A CA 1
ATOM 1311 C C . GLU A 1 170 ? -12.393 3.036 15.543 1.00 93.06 170 GLU A C 1
ATOM 1313 O O . GLU A 1 170 ? -12.790 4.092 15.045 1.00 93.06 170 GLU A O 1
ATOM 1318 N N . HIS A 1 171 ? -12.181 2.919 16.855 1.00 91.62 171 HIS A N 1
ATOM 1319 C CA . HIS A 1 171 ? -12.422 3.986 17.821 1.00 91.62 171 HIS A CA 1
ATOM 1320 C C . HIS A 1 171 ? -11.132 4.371 18.543 1.00 91.62 171 HIS A C 1
ATOM 1322 O O . HIS A 1 171 ? -10.240 3.546 18.739 1.00 91.62 171 HIS A O 1
ATOM 1328 N N . LEU A 1 172 ? -11.032 5.646 18.920 1.00 92.69 172 LEU A N 1
ATOM 1329 C CA . LEU A 1 172 ? -9.966 6.105 19.800 1.00 92.69 172 LEU A CA 1
ATOM 1330 C C . LEU A 1 172 ? -10.348 5.834 21.253 1.00 92.69 172 LEU A C 1
ATOM 1332 O O . LEU A 1 172 ? -11.484 6.068 21.663 1.00 92.69 172 LEU A O 1
ATOM 1336 N N . GLU A 1 173 ? -9.372 5.388 22.029 1.00 89.81 173 GLU A N 1
ATOM 1337 C CA . GLU A 1 173 ? -9.461 5.240 23.480 1.00 89.81 173 GLU A CA 1
ATOM 1338 C C . GLU A 1 173 ? -8.423 6.158 24.153 1.00 89.81 173 GLU A C 1
ATOM 1340 O O . GLU A 1 173 ? -7.375 6.443 23.560 1.00 89.81 173 GLU A O 1
ATOM 1345 N N . PRO A 1 174 ? -8.656 6.627 25.392 1.00 86.94 174 PRO A N 1
ATOM 1346 C CA . PRO A 1 174 ? -7.618 7.302 26.161 1.00 86.94 174 PRO A CA 1
ATOM 1347 C C . PRO A 1 174 ? -6.340 6.454 26.244 1.00 86.94 174 PRO A C 1
ATOM 1349 O O . PRO A 1 174 ? -6.374 5.265 26.565 1.00 86.94 174 PRO A O 1
ATOM 1352 N N . GLY A 1 175 ? -5.202 7.076 25.951 1.00 82.81 175 GLY A N 1
ATOM 1353 C CA . GLY A 1 175 ? -3.902 6.425 25.810 1.00 82.81 175 GLY A CA 1
ATOM 1354 C C . GLY A 1 175 ? -3.556 5.999 24.380 1.00 82.81 175 GLY A C 1
ATOM 1355 O O . GLY A 1 175 ? -2.458 5.476 24.172 1.00 82.81 175 GLY A O 1
ATOM 1356 N N . ASP A 1 176 ? -4.437 6.220 23.402 1.00 88.44 176 ASP A N 1
ATOM 1357 C CA . ASP A 1 176 ? -4.123 6.008 21.990 1.00 88.44 176 ASP A CA 1
ATOM 1358 C C . ASP A 1 176 ? -3.120 7.016 21.448 1.00 88.44 176 ASP A C 1
ATOM 1360 O O . ASP A 1 176 ? -3.007 8.156 21.896 1.00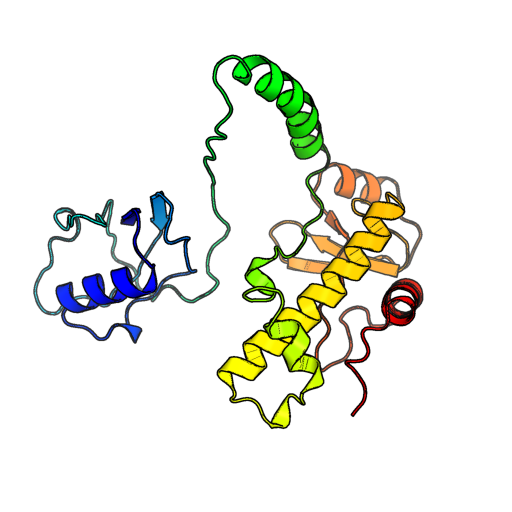 88.44 176 ASP A O 1
ATOM 1364 N N . LEU A 1 177 ? -2.415 6.584 20.407 1.00 89.25 177 LEU A N 1
ATOM 1365 C CA . LEU A 1 177 ? -1.775 7.486 19.468 1.00 89.25 177 LEU A CA 1
ATOM 1366 C C . LEU A 1 177 ? -2.654 7.546 18.223 1.00 89.25 177 LEU A C 1
ATOM 1368 O O . LEU A 1 177 ? -2.816 6.541 17.527 1.00 89.25 177 LEU A O 1
ATOM 1372 N N . ALA A 1 178 ? -3.216 8.714 17.954 1.00 91.81 178 ALA A N 1
ATOM 1373 C CA . ALA A 1 178 ? -4.023 8.968 16.776 1.00 91.81 178 ALA A CA 1
ATOM 1374 C C . ALA A 1 178 ? -3.135 9.369 15.591 1.00 91.81 178 ALA A C 1
ATOM 1376 O O . ALA A 1 178 ? -2.103 10.019 15.776 1.00 91.81 178 ALA A O 1
ATOM 1377 N N . ILE A 1 179 ? -3.544 9.016 14.371 1.00 92.62 179 ILE A N 1
ATOM 1378 C CA . ILE A 1 179 ? -2.907 9.455 13.121 1.00 92.62 179 ILE A CA 1
ATOM 1379 C C . ILE A 1 179 ? -3.909 10.198 12.235 1.00 92.62 179 ILE A C 1
ATOM 1381 O O . ILE A 1 179 ? -5.055 9.772 12.096 1.00 92.62 179 ILE A O 1
ATOM 1385 N N . LEU A 1 180 ? -3.472 11.300 11.621 1.00 92.88 180 LEU A N 1
ATOM 1386 C CA . LEU A 1 180 ? -4.243 12.012 10.597 1.00 92.88 180 LEU A CA 1
ATOM 1387 C C . LEU A 1 180 ? -4.175 11.279 9.254 1.00 92.88 180 LEU A C 1
ATOM 1389 O O . LEU A 1 180 ? -3.078 10.970 8.769 1.00 92.88 180 LEU A O 1
ATOM 1393 N N . ASP A 1 181 ? -5.333 11.081 8.623 1.00 90.00 181 ASP A N 1
ATOM 1394 C CA . ASP A 1 181 ? -5.411 10.453 7.306 1.00 90.00 181 ASP A CA 1
ATOM 1395 C C . ASP A 1 181 ? -4.591 11.222 6.253 1.00 90.00 181 ASP A C 1
ATOM 1397 O O . ASP A 1 181 ? -4.538 12.456 6.229 1.00 90.00 181 ASP A O 1
ATOM 1401 N N . GLY A 1 182 ? -3.866 10.480 5.414 1.00 83.44 182 GLY A N 1
ATOM 1402 C CA . GLY A 1 182 ? -3.051 11.009 4.314 1.00 83.44 182 GLY A CA 1
ATOM 1403 C C . GLY A 1 182 ? -1.828 11.869 4.682 1.00 83.44 182 GLY A C 1
ATOM 1404 O O . GLY A 1 182 ? -0.989 12.105 3.813 1.00 83.44 182 GLY A O 1
ATOM 1405 N N . ARG A 1 183 ? -1.681 12.336 5.933 1.00 77.62 183 ARG A N 1
ATOM 1406 C CA . ARG A 1 183 ? -0.606 13.271 6.341 1.00 77.62 183 ARG A CA 1
ATOM 1407 C C . ARG A 1 183 ? 0.471 12.652 7.225 1.00 77.62 183 ARG A C 1
ATOM 1409 O O . ARG A 1 183 ? 1.554 13.219 7.338 1.00 77.62 183 ARG A O 1
ATOM 1416 N N . GLY A 1 184 ? 0.198 11.502 7.843 1.00 75.75 184 GLY A N 1
ATOM 1417 C CA . GLY A 1 184 ? 1.178 10.775 8.656 1.00 75.75 184 GLY A CA 1
ATOM 1418 C C . GLY A 1 184 ? 1.602 11.487 9.947 1.00 75.75 184 GLY A C 1
ATOM 1419 O O . GLY A 1 184 ? 2.559 11.058 10.583 1.00 75.75 184 GLY A O 1
ATOM 1420 N N . SER A 1 185 ? 0.929 12.577 10.329 1.00 87.31 185 SER A N 1
ATOM 1421 C CA . SER A 1 185 ? 1.130 13.249 11.615 1.00 87.31 185 SER A CA 1
ATOM 1422 C C . SER A 1 185 ? 0.398 12.493 12.719 1.00 87.31 185 SER A C 1
ATOM 1424 O O . SER A 1 185 ? -0.737 12.058 12.515 1.00 87.31 185 SER A O 1
ATOM 1426 N N . PHE A 1 186 ? 1.036 12.384 13.884 1.00 88.94 186 PHE A N 1
ATOM 1427 C CA . PHE A 1 186 ? 0.517 11.664 15.044 1.00 88.94 186 PHE A CA 1
ATOM 1428 C C . PHE A 1 186 ? 0.318 12.598 16.238 1.00 88.94 186 PHE A C 1
ATOM 1430 O O . PHE A 1 186 ? 1.061 13.569 16.381 1.00 88.94 186 PHE A O 1
ATOM 1437 N N . PHE A 1 187 ? -0.639 12.281 17.108 1.00 89.19 187 PHE A N 1
ATOM 1438 C CA . PHE A 1 187 ? -0.833 12.971 18.385 1.00 89.19 187 PHE A CA 1
ATOM 1439 C C . PHE A 1 187 ? -1.386 12.016 19.454 1.00 89.19 187 PHE A C 1
ATOM 1441 O O . PHE A 1 187 ? -2.123 11.087 19.112 1.00 89.19 187 PHE A O 1
ATOM 1448 N N . PRO A 1 188 ? -1.013 12.192 20.733 1.00 89.00 188 PRO A N 1
ATOM 1449 C CA . PRO A 1 188 ? -1.532 11.367 21.815 1.00 89.00 188 PRO A CA 1
ATOM 1450 C C . PRO A 1 188 ? -2.978 11.742 22.169 1.00 89.00 188 PRO A C 1
ATOM 1452 O O . PRO A 1 188 ? -3.383 12.901 22.066 1.00 89.00 188 PRO A O 1
ATOM 1455 N N . VAL A 1 189 ? -3.751 10.752 22.609 1.00 88.81 189 VAL A N 1
ATOM 1456 C CA . VAL A 1 189 ? -5.118 10.896 23.122 1.00 88.81 189 VAL A CA 1
ATOM 1457 C C . VAL A 1 189 ? -5.069 10.778 24.645 1.00 88.81 189 VAL A C 1
ATOM 1459 O O . VAL A 1 189 ? -5.383 9.742 25.216 1.00 88.81 189 VAL A O 1
ATOM 1462 N N . ASP A 1 190 ? -4.613 11.830 25.324 1.00 79.38 190 ASP A N 1
ATOM 1463 C CA . ASP A 1 190 ? -4.347 11.784 26.776 1.00 79.38 190 ASP A CA 1
ATOM 1464 C C . ASP A 1 190 ? -5.608 11.919 27.649 1.00 79.38 190 ASP A C 1
ATOM 1466 O O . ASP A 1 190 ? -5.585 11.628 28.845 1.00 79.38 190 ASP A O 1
ATOM 1470 N N . ARG A 1 191 ? -6.713 12.402 27.074 1.00 77.81 191 ARG A N 1
ATOM 1471 C CA . ARG A 1 191 ? -7.978 12.678 27.773 1.00 77.81 191 ARG A CA 1
ATOM 1472 C C . ARG A 1 191 ? -9.120 11.872 27.163 1.00 77.81 191 ARG A C 1
ATOM 1474 O O . ARG A 1 191 ? -8.950 11.222 26.134 1.00 77.81 191 ARG A O 1
ATOM 1481 N N . ALA A 1 192 ? -10.288 11.936 27.801 1.00 80.88 192 ALA A N 1
ATOM 1482 C CA . ALA A 1 192 ? -11.519 11.399 27.236 1.00 80.88 192 ALA A CA 1
ATOM 1483 C C . ALA A 1 192 ? -11.726 11.918 25.804 1.00 80.88 192 ALA A C 1
ATOM 1485 O O . ALA A 1 192 ? -11.524 13.104 25.531 1.00 80.88 192 ALA A O 1
ATOM 1486 N N . VAL A 1 193 ? -12.108 11.013 24.906 1.00 86.69 193 VAL A N 1
ATOM 1487 C CA . VAL A 1 193 ? -12.399 11.337 23.510 1.00 86.69 193 VAL A CA 1
ATOM 1488 C C . VAL A 1 193 ? -13.695 12.136 23.477 1.00 86.69 193 VAL A C 1
ATOM 1490 O O . VAL A 1 193 ? -14.749 11.626 23.850 1.00 86.69 193 VAL A O 1
ATOM 1493 N N . ASP A 1 194 ? -13.606 13.401 23.072 1.00 90.88 194 ASP A N 1
ATOM 1494 C CA . ASP A 1 194 ? -14.782 14.248 22.906 1.00 90.88 194 ASP A CA 1
ATOM 1495 C C . ASP A 1 194 ? -15.569 13.887 21.632 1.00 90.88 194 ASP A C 1
ATOM 1497 O O . ASP A 1 194 ? -15.141 13.078 20.798 1.00 90.88 194 ASP A O 1
ATOM 1501 N N . GLU A 1 195 ? -16.758 14.475 21.480 1.00 92.75 195 GLU A N 1
ATOM 1502 C CA . GLU A 1 195 ? -17.624 14.189 20.332 1.00 92.75 195 GLU A CA 1
ATOM 1503 C C . GLU A 1 195 ? -16.987 14.638 19.009 1.00 92.75 195 GLU A C 1
ATOM 1505 O O . GLU A 1 195 ? -17.150 13.972 17.991 1.00 92.75 195 GLU A O 1
ATOM 1510 N N . THR A 1 196 ? -16.195 15.715 19.027 1.00 93.62 196 THR A N 1
ATOM 1511 C CA . THR A 1 196 ? -15.491 16.215 17.838 1.00 93.62 196 THR A CA 1
ATOM 1512 C C . THR A 1 196 ? -14.491 15.182 17.330 1.00 93.62 196 THR A C 1
ATOM 1514 O O . THR A 1 196 ? -14.455 14.866 16.142 1.00 93.62 196 THR A O 1
ATOM 1517 N N . LEU A 1 197 ? -13.661 14.638 18.218 1.00 92.38 197 LEU A N 1
ATOM 1518 C CA . LEU A 1 197 ? -12.661 13.640 17.868 1.00 92.38 197 LEU A CA 1
ATOM 1519 C C . LEU A 1 197 ? -13.319 12.310 17.475 1.00 92.38 197 LEU A C 1
ATOM 1521 O O . LEU A 1 197 ? -12.891 11.686 16.503 1.00 92.38 197 LEU A O 1
ATOM 1525 N N . SER A 1 198 ? -14.400 11.928 18.161 1.00 93.25 198 SER A N 1
ATOM 1526 C CA . SER A 1 198 ? -15.210 10.758 17.805 1.00 93.25 198 SER A CA 1
ATOM 1527 C C . SER A 1 198 ? -15.807 10.877 16.400 1.00 93.25 198 SER A C 1
ATOM 1529 O O . SER A 1 198 ? -15.705 9.939 15.609 1.00 93.25 198 SER A O 1
ATOM 1531 N N . ASP A 1 199 ? -16.382 12.030 16.050 1.00 94.62 199 ASP A N 1
ATOM 1532 C CA . ASP A 1 199 ? -16.946 12.281 14.721 1.00 94.62 199 ASP A CA 1
ATOM 1533 C C . ASP A 1 199 ? -15.877 12.211 13.625 1.00 94.62 199 ASP A C 1
ATOM 1535 O O . ASP A 1 199 ? -16.067 11.564 12.593 1.00 94.62 199 ASP A O 1
ATOM 1539 N N . ARG A 1 200 ? -14.692 12.775 13.880 1.00 95.00 200 ARG A N 1
ATOM 1540 C CA . ARG A 1 200 ? -13.559 12.682 12.950 1.00 95.00 200 ARG A CA 1
ATOM 1541 C C . ARG A 1 200 ? -13.093 11.242 12.719 1.00 95.00 200 ARG A C 1
ATOM 1543 O O . ARG A 1 200 ? -12.713 10.916 11.594 1.00 95.00 200 ARG A O 1
ATOM 1550 N N . CYS A 1 201 ? -13.161 10.370 13.728 1.00 93.75 201 CYS A N 1
ATOM 1551 C CA . CYS A 1 201 ? -12.928 8.933 13.546 1.00 93.75 201 CYS A CA 1
ATOM 1552 C C . CYS A 1 201 ? -14.023 8.269 12.709 1.00 93.75 201 CYS A C 1
ATOM 1554 O O . CYS A 1 201 ? -13.708 7.542 11.768 1.00 93.75 201 CYS A O 1
ATOM 1556 N N . ARG A 1 202 ? -15.304 8.563 12.977 1.00 92.94 202 ARG A N 1
ATOM 1557 C CA . ARG A 1 202 ? -16.429 8.028 12.182 1.00 92.94 202 ARG A CA 1
ATOM 1558 C C . ARG A 1 202 ? -16.362 8.463 10.715 1.00 92.94 202 ARG A C 1
ATOM 1560 O O . ARG A 1 202 ? -16.757 7.706 9.835 1.00 92.94 202 ARG A O 1
ATOM 1567 N N . ARG A 1 203 ? -15.834 9.660 10.450 1.00 94.12 203 ARG A N 1
ATOM 1568 C CA . ARG A 1 203 ? -15.601 10.214 9.106 1.00 94.12 203 ARG A CA 1
ATOM 1569 C C . ARG A 1 203 ? -14.264 9.788 8.483 1.00 94.12 203 ARG A C 1
ATOM 1571 O O . ARG A 1 203 ? -13.939 10.257 7.396 1.00 94.12 203 ARG A O 1
ATOM 1578 N N . LEU A 1 204 ? -13.512 8.894 9.138 1.00 93.38 204 LEU A N 1
ATOM 1579 C CA . LEU A 1 204 ? -12.232 8.337 8.677 1.00 93.38 204 LEU A CA 1
ATOM 1580 C C . LEU A 1 204 ? -11.117 9.381 8.460 1.00 93.38 204 LEU A C 1
ATOM 1582 O O . LEU A 1 204 ? -10.190 9.161 7.682 1.00 93.38 204 LEU A O 1
ATOM 1586 N N . GLU A 1 205 ? -11.166 10.511 9.166 1.00 94.25 205 GLU A N 1
ATOM 1587 C CA . GLU A 1 205 ? -10.131 11.555 9.104 1.00 94.25 205 GLU A CA 1
ATOM 1588 C C . GLU A 1 205 ? -8.989 11.321 10.099 1.00 94.25 205 GLU A C 1
ATOM 1590 O O . GLU A 1 205 ? -7.873 11.824 9.925 1.00 94.25 205 GLU A O 1
ATOM 1595 N N . VAL A 1 206 ? -9.291 10.597 11.177 1.00 94.06 206 VAL A N 1
ATOM 1596 C CA . VAL A 1 206 ? -8.376 10.281 12.272 1.00 94.06 206 VAL A CA 1
ATOM 1597 C C . VAL A 1 206 ? -8.520 8.807 12.605 1.00 94.06 206 VAL A C 1
ATOM 1599 O O . VAL A 1 206 ? -9.637 8.314 12.737 1.00 94.06 206 VAL A O 1
ATOM 1602 N N . HIS A 1 207 ? -7.398 8.115 12.783 1.00 94.19 207 HIS A N 1
ATOM 1603 C CA . HIS A 1 207 ? -7.393 6.673 13.022 1.00 94.19 207 HIS A CA 1
ATOM 1604 C C . HIS A 1 207 ? -6.638 6.321 14.304 1.00 94.19 207 HIS A C 1
ATOM 1606 O O . HIS A 1 207 ? -5.591 6.928 14.567 1.00 94.19 207 HIS A O 1
ATOM 1612 N N . PRO A 1 208 ? -7.101 5.322 15.079 1.00 93.12 208 PRO A N 1
ATOM 1613 C CA . PRO A 1 208 ? -6.249 4.675 16.065 1.00 93.12 208 PRO A CA 1
ATOM 1614 C C . PRO A 1 208 ? -5.055 4.010 15.374 1.00 93.12 208 PRO A C 1
ATOM 1616 O O . PRO A 1 208 ? -5.127 3.569 14.224 1.00 93.12 208 PRO A O 1
ATOM 1619 N N . THR A 1 209 ? -3.936 3.916 16.085 1.00 91.31 209 THR A N 1
ATOM 1620 C CA . THR A 1 209 ? -2.725 3.259 15.579 1.00 91.31 209 THR A CA 1
ATOM 1621 C C . THR A 1 209 ? -2.400 2.001 16.375 1.00 91.31 209 THR A C 1
ATOM 1623 O O . THR A 1 209 ? -2.934 1.758 17.454 1.00 91.31 209 THR A O 1
ATOM 1626 N N . GLY A 1 210 ? -1.519 1.170 15.819 1.00 87.88 210 GLY A N 1
ATOM 1627 C CA . GLY A 1 210 ? -0.994 -0.017 16.487 1.00 87.88 210 GLY A CA 1
ATOM 1628 C C . GLY A 1 210 ? 0.533 0.023 16.574 1.00 87.88 210 GLY A C 1
ATOM 1629 O O . GLY A 1 210 ? 1.188 0.703 15.777 1.00 87.88 210 GLY A O 1
ATOM 1630 N N . PRO A 1 211 ? 1.133 -0.716 17.520 1.00 85.44 211 PRO A N 1
ATOM 1631 C CA . PRO A 1 211 ? 2.562 -0.638 17.775 1.00 85.44 211 PRO A CA 1
ATOM 1632 C C . PRO A 1 211 ? 3.381 -1.294 16.659 1.00 85.44 211 PRO A C 1
ATOM 1634 O O . PRO A 1 211 ? 3.152 -2.440 16.276 1.00 85.44 211 PRO A O 1
ATOM 1637 N N . MET A 1 212 ? 4.418 -0.590 16.205 1.00 84.69 212 MET A N 1
ATOM 1638 C CA . MET A 1 212 ? 5.449 -1.112 15.302 1.00 84.69 212 MET A CA 1
ATOM 1639 C C . MET A 1 212 ? 6.802 -1.110 16.021 1.00 84.69 212 MET A C 1
ATOM 1641 O O . MET A 1 212 ? 7.602 -0.190 15.872 1.00 84.69 212 MET A O 1
ATOM 1645 N N . TRP A 1 213 ? 7.043 -2.142 16.836 1.00 78.25 213 TRP A N 1
ATOM 1646 C CA . TRP A 1 213 ? 8.125 -2.169 17.832 1.00 78.25 213 TRP A CA 1
ATOM 1647 C C . TRP A 1 213 ? 9.526 -1.981 17.238 1.00 78.25 213 TRP A C 1
ATOM 1649 O O . TRP A 1 213 ? 9.931 -2.718 16.350 1.00 78.25 213 TRP A O 1
ATOM 1659 N N . GLY A 1 214 ? 10.325 -1.046 17.740 1.00 72.69 214 GLY A N 1
ATOM 1660 C CA . GLY A 1 214 ? 11.669 -0.773 17.221 1.00 72.69 214 GLY A CA 1
ATOM 1661 C C . GLY A 1 214 ? 12.636 -0.341 18.314 1.00 72.69 214 GLY A C 1
ATOM 1662 O O . GLY A 1 214 ? 12.272 -0.283 19.482 1.00 72.69 214 GLY A O 1
ATOM 1663 N N . LYS A 1 215 ? 13.885 -0.046 17.936 1.00 65.69 215 LYS A N 1
ATOM 1664 C CA . LYS A 1 215 ? 14.813 0.643 18.843 1.00 65.69 215 LYS A CA 1
ATOM 1665 C C . LYS A 1 215 ? 14.365 2.099 19.011 1.00 65.69 215 LYS A C 1
ATOM 1667 O O . LYS A 1 215 ? 14.063 2.741 18.009 1.00 65.69 215 LYS A O 1
ATOM 1672 N N . GLY A 1 216 ? 14.409 2.601 20.243 1.00 60.34 216 GLY A N 1
ATOM 1673 C CA . GLY A 1 216 ? 14.043 3.974 20.603 1.00 60.34 216 GLY A CA 1
ATOM 1674 C C . GLY A 1 216 ? 12.809 4.038 21.500 1.00 60.34 216 GLY A C 1
ATOM 1675 O O . GLY A 1 216 ? 12.101 3.045 21.670 1.00 60.34 216 GLY A O 1
ATOM 1676 N N . THR A 1 217 ? 12.569 5.209 22.082 1.00 54.47 217 THR A N 1
ATOM 1677 C CA . THR A 1 217 ? 11.345 5.485 22.838 1.00 54.47 217 THR A CA 1
ATOM 1678 C C . THR A 1 217 ? 10.168 5.524 21.860 1.00 54.47 217 THR A C 1
ATOM 1680 O O . THR A 1 217 ? 10.269 6.207 20.836 1.00 54.47 217 THR A O 1
ATOM 1683 N N . PRO A 1 218 ? 9.068 4.796 22.117 1.00 59.75 218 PRO A N 1
ATOM 1684 C CA . PRO A 1 218 ? 7.851 4.934 21.328 1.00 59.75 218 PRO A CA 1
ATOM 1685 C C . PRO A 1 218 ? 7.409 6.403 21.246 1.00 59.75 218 PRO A C 1
ATOM 1687 O O . PRO A 1 218 ? 7.595 7.161 22.195 1.00 59.75 218 PRO A O 1
ATOM 1690 N N . ALA A 1 219 ? 6.799 6.806 20.125 1.00 55.00 219 ALA A N 1
ATOM 1691 C CA . ALA A 1 219 ? 6.244 8.158 19.967 1.00 55.00 219 ALA A CA 1
ATOM 1692 C C . ALA A 1 219 ? 5.174 8.477 21.028 1.00 55.00 219 ALA A C 1
ATOM 1694 O O . ALA A 1 219 ? 4.969 9.631 21.392 1.00 55.00 219 ALA A O 1
ATOM 1695 N N . THR A 1 220 ? 4.542 7.441 21.577 1.00 53.59 220 THR A N 1
ATOM 1696 C CA . THR A 1 220 ? 3.849 7.510 22.857 1.00 53.59 220 THR A CA 1
ATOM 1697 C C . THR A 1 220 ? 4.909 7.679 23.951 1.00 53.59 220 THR A C 1
ATOM 1699 O O . THR A 1 220 ? 5.473 6.696 24.435 1.00 53.59 220 THR A O 1
ATOM 1702 N N . GLY A 1 221 ? 5.219 8.929 24.317 1.00 43.91 221 GLY A N 1
ATOM 1703 C CA . GLY A 1 221 ? 6.190 9.294 25.365 1.00 43.91 221 GLY A CA 1
ATOM 1704 C C . GLY A 1 221 ? 5.910 8.672 26.740 1.00 43.91 221 GLY A C 1
ATOM 1705 O O . GLY A 1 221 ? 6.742 8.728 27.639 1.00 43.91 221 GLY A O 1
ATOM 1706 N N . GLN A 1 222 ? 4.772 8.005 26.879 1.00 41.22 222 GLN A N 1
ATOM 1707 C CA . GLN A 1 222 ? 4.542 6.928 27.818 1.00 41.22 222 GLN A CA 1
ATOM 1708 C C . GLN A 1 222 ? 3.998 5.775 26.988 1.00 41.22 222 GLN A C 1
ATOM 1710 O O . GLN A 1 222 ? 3.027 5.949 26.256 1.00 41.22 222 GLN A O 1
ATOM 1715 N N . CYS A 1 223 ? 4.637 4.611 27.052 1.00 42.12 223 CYS A N 1
ATOM 1716 C CA . CYS A 1 223 ? 4.026 3.366 26.610 1.00 42.12 223 CYS A CA 1
ATOM 1717 C C . CYS A 1 223 ? 2.675 3.318 27.331 1.00 42.12 223 CYS A C 1
ATOM 1719 O O . CYS A 1 2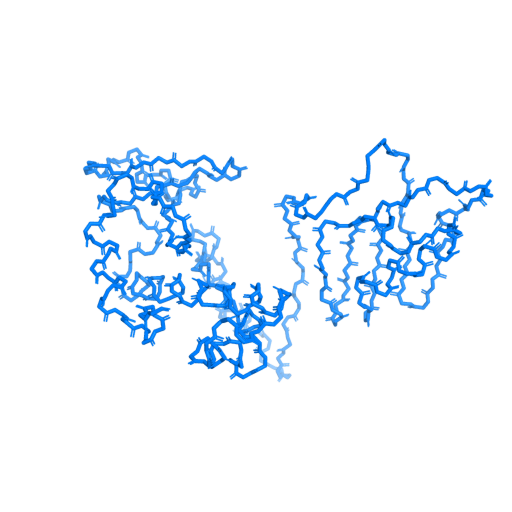23 ? 2.670 3.111 28.544 1.00 42.12 223 CYS A O 1
ATOM 1721 N N . SER A 1 224 ? 1.566 3.647 26.652 1.00 46.44 224 SER A N 1
ATOM 1722 C CA . SER A 1 224 ? 0.257 3.656 27.302 1.00 46.44 224 SER A CA 1
ATOM 1723 C C . SER A 1 224 ? 0.146 2.309 27.999 1.00 46.44 224 SER A C 1
ATOM 1725 O O . SER A 1 224 ? 0.412 1.254 27.404 1.00 46.44 224 SER A O 1
ATOM 1727 N N . SER A 1 225 ? -0.080 2.337 29.308 1.00 43.84 225 SER A N 1
ATOM 1728 C CA . SER A 1 225 ? -0.103 1.128 30.125 1.00 43.84 225 SER A CA 1
ATOM 1729 C C . SER A 1 225 ? -1.106 0.120 29.552 1.00 43.84 225 SER A C 1
ATOM 1731 O O . SER A 1 225 ? -0.877 -1.080 29.670 1.00 43.84 225 SER A O 1
ATOM 1733 N N . ALA A 1 226 ? -2.124 0.583 28.814 1.00 46.31 226 ALA A N 1
ATOM 1734 C CA . ALA A 1 226 ? -3.058 -0.226 28.035 1.00 46.31 226 ALA A CA 1
ATOM 1735 C C . ALA A 1 226 ? -2.414 -0.921 26.813 1.00 46.31 226 ALA A C 1
ATOM 1737 O O . ALA A 1 226 ? -2.573 -2.129 26.646 1.00 46.31 226 ALA A O 1
ATOM 1738 N N . PHE A 1 227 ? -1.614 -0.227 25.991 1.00 50.91 227 PHE A N 1
ATOM 1739 C CA . PHE A 1 227 ? -0.888 -0.863 24.872 1.00 50.91 227 PHE A CA 1
ATOM 1740 C C . PHE A 1 227 ? 0.175 -1.841 25.358 1.00 50.91 227 PHE A C 1
ATOM 1742 O O . PHE A 1 227 ? 0.330 -2.931 24.805 1.00 50.91 227 PHE A O 1
ATOM 1749 N N . THR A 1 228 ? 0.908 -1.453 26.402 1.00 50.38 228 THR A N 1
ATOM 1750 C CA . THR A 1 228 ? 1.967 -2.278 26.990 1.00 50.38 228 THR A CA 1
ATOM 1751 C C . THR A 1 228 ? 1.386 -3.507 27.667 1.00 50.38 228 THR A C 1
ATOM 1753 O O . THR A 1 228 ? 1.941 -4.582 27.499 1.00 50.38 228 THR A O 1
ATOM 1756 N N . SER A 1 229 ? 0.263 -3.387 28.381 1.00 48.59 229 SER A N 1
ATOM 1757 C CA . SER A 1 229 ? -0.407 -4.529 29.015 1.00 48.59 229 SER A CA 1
ATOM 1758 C C . SER A 1 229 ? -1.033 -5.471 27.988 1.00 48.59 229 SER A C 1
ATOM 1760 O O . SER A 1 229 ? -0.805 -6.673 28.091 1.00 48.59 229 SER A O 1
ATOM 1762 N N . ARG A 1 230 ? -1.716 -4.964 26.946 1.00 57.28 230 ARG A N 1
ATOM 1763 C CA . ARG A 1 230 ? -2.257 -5.799 25.854 1.00 57.28 230 ARG A CA 1
ATOM 1764 C C . ARG A 1 230 ? -1.142 -6.513 25.084 1.00 57.28 230 ARG A C 1
ATOM 1766 O O . ARG A 1 230 ? -1.213 -7.721 24.882 1.00 57.28 230 ARG A O 1
ATOM 1773 N N . ALA A 1 231 ? -0.063 -5.814 24.722 1.00 51.59 231 ALA A N 1
ATOM 1774 C CA . ALA A 1 231 ? 1.085 -6.426 24.047 1.00 51.59 231 ALA A CA 1
ATOM 1775 C C . ALA A 1 231 ? 1.886 -7.380 24.959 1.00 51.59 231 ALA A C 1
ATOM 1777 O O . ALA A 1 231 ? 2.356 -8.419 24.494 1.00 51.59 231 ALA A O 1
ATOM 1778 N N . ALA A 1 232 ? 2.033 -7.065 26.252 1.00 48.72 232 ALA A N 1
ATOM 1779 C CA . ALA A 1 232 ? 2.732 -7.909 27.223 1.00 48.72 232 ALA A CA 1
ATOM 1780 C C . ALA A 1 232 ? 1.921 -9.146 27.628 1.00 48.72 232 ALA A C 1
ATOM 1782 O O . ALA A 1 232 ? 2.525 -10.179 27.906 1.00 48.72 232 ALA A O 1
ATOM 1783 N N . ALA A 1 233 ? 0.587 -9.079 27.625 1.00 47.28 233 ALA A N 1
ATOM 1784 C CA . ALA A 1 233 ? -0.286 -10.238 27.816 1.00 47.28 233 ALA A CA 1
ATOM 1785 C C . ALA A 1 233 ? -0.188 -11.227 26.640 1.00 47.28 233 ALA A C 1
ATOM 1787 O O . ALA A 1 233 ? -0.323 -12.433 26.827 1.00 47.28 233 ALA A O 1
ATOM 1788 N N . LEU A 1 234 ? 0.126 -10.730 25.439 1.00 49.47 234 LEU A N 1
ATOM 1789 C CA . LEU A 1 234 ? 0.201 -11.505 24.198 1.00 49.47 234 LEU A CA 1
ATOM 1790 C C . LEU A 1 234 ? 1.588 -12.117 23.910 1.00 49.47 234 LEU A C 1
ATOM 1792 O O . LEU A 1 234 ? 1.823 -12.517 22.771 1.00 49.47 234 LEU A O 1
ATOM 1796 N N . ARG A 1 235 ? 2.505 -12.193 24.900 1.00 41.19 235 ARG A N 1
ATOM 1797 C CA . ARG A 1 235 ? 3.926 -12.601 24.745 1.00 41.19 235 ARG A CA 1
ATOM 1798 C C . ARG A 1 235 ? 4.172 -13.599 23.593 1.00 41.19 235 ARG A C 1
ATOM 1800 O O . ARG A 1 235 ? 4.031 -14.808 23.793 1.00 41.19 235 ARG A O 1
ATOM 1807 N N . PRO A 1 236 ? 4.725 -13.165 22.446 1.00 38.12 236 PRO A N 1
ATOM 1808 C CA . PRO A 1 236 ? 5.552 -14.051 21.650 1.00 38.12 236 PRO A CA 1
ATOM 1809 C C . PRO A 1 236 ? 6.874 -14.199 22.411 1.00 38.12 236 PRO A C 1
ATOM 1811 O O . PRO A 1 236 ? 7.473 -13.202 22.817 1.00 38.12 236 PRO A O 1
ATOM 1814 N N . ARG A 1 237 ? 7.354 -15.428 22.618 1.00 35.69 237 ARG A N 1
ATOM 1815 C CA . ARG A 1 237 ? 8.630 -15.750 23.295 1.00 35.69 237 ARG A CA 1
ATOM 1816 C C . ARG A 1 237 ? 9.885 -15.274 22.523 1.00 35.69 237 ARG A C 1
ATOM 1818 O O . ARG A 1 237 ? 10.856 -16.009 22.419 1.00 35.69 237 ARG A O 1
ATOM 1825 N N . CYS A 1 238 ? 9.876 -14.089 21.915 1.00 35.38 238 CYS A N 1
ATOM 1826 C CA . CYS A 1 238 ? 10.895 -13.651 20.953 1.00 35.38 238 CYS A CA 1
ATOM 1827 C C . CYS A 1 238 ? 11.643 -12.366 21.339 1.00 35.38 238 CYS A C 1
ATOM 1829 O O . CYS A 1 238 ? 12.543 -11.960 20.610 1.00 35.38 238 CYS A O 1
ATOM 1831 N N . CYS A 1 239 ? 11.329 -11.734 22.472 1.00 32.03 239 CYS A N 1
ATOM 1832 C CA . CYS A 1 239 ? 12.048 -10.546 22.940 1.00 32.03 239 CYS A CA 1
ATOM 1833 C C . CYS A 1 239 ? 12.674 -10.823 24.310 1.00 32.03 239 CYS A C 1
ATOM 1835 O O . CYS A 1 239 ? 12.131 -10.444 25.342 1.00 32.03 239 CYS A O 1
ATOM 1837 N N . GLY A 1 240 ? 13.803 -11.530 24.305 1.00 27.47 240 GLY A N 1
ATOM 1838 C CA . GLY A 1 240 ? 14.595 -11.824 25.495 1.00 27.47 240 GLY A CA 1
ATOM 1839 C C . GLY A 1 240 ? 15.942 -12.432 25.115 1.00 27.47 240 GLY A C 1
ATOM 1840 O O . GLY A 1 240 ? 16.044 -13.654 25.065 1.00 27.47 240 GLY A O 1
ATOM 1841 N N . SER A 1 241 ? 16.913 -11.562 24.800 1.00 27.97 241 SER A N 1
ATOM 1842 C CA . SER A 1 241 ? 18.396 -11.695 24.816 1.00 27.97 241 SER A CA 1
ATOM 1843 C C . SER A 1 241 ? 19.097 -10.985 23.649 1.00 27.97 241 SER A C 1
ATOM 1845 O O . SER A 1 241 ? 18.675 -11.127 22.479 1.00 27.97 241 SER A O 1
#

Foldseek 3Di:
DKFALAKPLVVLVVVCVLQVHDSVQKAFADIDDNHDTDDGDIDHPHGPDDDPQQPDDDPGDHRPDDDDDPDGHHYNPDLDDDDDDDDDDPPPCVVVVVVVVVVVVVVCVQQNDLPADDPVLCPDVNVLQVCLVVDLVPDDPVSSVSSLSNVLSVLQNQLSVVCVVVVCQLDDDAQFWKAAPSPRDIDHRPDPQDPVNRVCSSVVGIGTGGDRDDPDCPPSVDCRVVNCVSSVVVDDVRPDD